Protein AF-A0A1J3JJP8-F1 (afdb_monomer)

pLDDT: mean 71.09, std 19.32, range [32.56, 98.25]

InterPro domains:
  IPR025066 Coiled-coil domain-containing protein 174-like [PTHR15885] (65-226)
  IPR059951 At4g18257, C-terminal domain [PF28424] (239-297)

Sequence (300 aa):
NVCKIFRRSLIFEDERARDSSSIYIARIQRASEREEEKKKMGGEEETRKRVVVESLGWLTESSIMPKKHRAIEGVGPSSIMELKAQLYKSQEEAKQTKDLTGSDVQYHRAKERIAAKDSFAAKNSGVEGRALKDKLELKAVKDGAVSYAALEKKAQLYEKLVRGELSDEEAEEKYCVDFVRKGISHEEYPQPSSTCNNSISAPPEDLKRDGGDDGSLFSTKFAGLGHAIGTADISQHVRLVREVHEEVNQAREKATELKQRRQEQAANRREKLKQAYLRKQLEKLKAQQQQAKQQDEDKT

Structure (mmCIF, N/CA/C/O backbone):
data_AF-A0A1J3JJP8-F1
#
_entry.id   AF-A0A1J3JJP8-F1
#
loop_
_atom_site.group_PDB
_atom_site.id
_atom_site.type_symbol
_atom_site.label_atom_id
_atom_site.label_alt_id
_atom_site.label_comp_id
_atom_site.label_asym_id
_atom_site.label_entity_id
_atom_site.label_seq_id
_atom_site.pdbx_PDB_ins_code
_atom_site.Cartn_x
_atom_site.Cartn_y
_atom_site.Cartn_z
_atom_site.occupancy
_atom_site.B_iso_or_equiv
_atom_site.auth_seq_id
_atom_site.auth_comp_id
_atom_site.auth_asym_id
_atom_site.auth_atom_id
_atom_site.pdbx_PDB_model_num
ATOM 1 N N . ASN A 1 1 ? -111.582 -42.978 -23.519 1.00 52.09 1 ASN A N 1
ATOM 2 C CA . ASN A 1 1 ? -110.231 -42.450 -23.827 1.00 52.09 1 ASN A CA 1
ATOM 3 C C . ASN A 1 1 ? -109.760 -41.281 -22.947 1.00 52.09 1 ASN A C 1
ATOM 5 O O . ASN A 1 1 ? -108.736 -40.698 -23.265 1.00 52.09 1 ASN A O 1
ATOM 9 N N . VAL A 1 2 ? -110.381 -40.988 -21.793 1.00 48.81 2 VAL A N 1
ATOM 10 C CA . VAL A 1 2 ? -109.956 -39.853 -20.933 1.00 48.81 2 VAL A CA 1
ATOM 11 C C . VAL A 1 2 ? -109.034 -40.280 -19.768 1.00 48.81 2 VAL A C 1
ATOM 13 O O . VAL A 1 2 ? -108.199 -39.502 -19.324 1.00 48.81 2 VAL A O 1
ATOM 16 N N . CYS A 1 3 ? -109.056 -41.549 -19.334 1.00 47.94 3 CYS A N 1
ATOM 17 C CA . CYS A 1 3 ? -108.237 -42.008 -18.194 1.00 47.94 3 CYS A CA 1
ATOM 18 C C . CYS A 1 3 ? -106.755 -42.312 -18.494 1.00 47.94 3 CYS A C 1
ATOM 20 O O . CYS A 1 3 ? -105.971 -42.446 -17.558 1.00 47.94 3 CYS A O 1
ATOM 22 N N . LYS A 1 4 ? -106.335 -42.439 -19.762 1.00 50.03 4 LYS A N 1
ATOM 23 C CA . LYS A 1 4 ? -104.928 -42.760 -20.100 1.00 50.03 4 LYS A CA 1
ATOM 24 C C . LYS A 1 4 ? -104.028 -41.527 -20.218 1.00 50.03 4 LYS A C 1
ATOM 26 O O . LYS A 1 4 ? -102.824 -41.651 -20.025 1.00 50.03 4 LYS A O 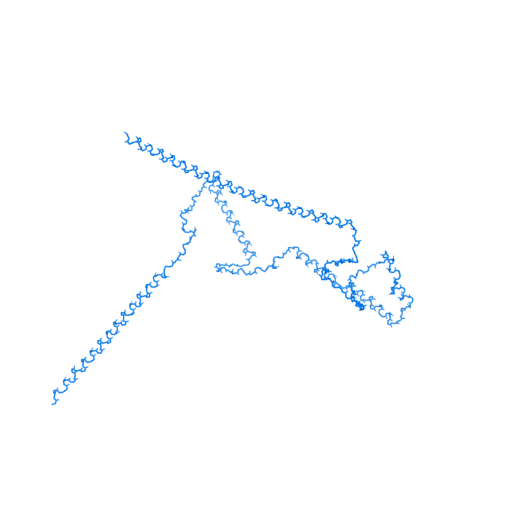1
ATOM 31 N N . ILE A 1 5 ? -104.602 -40.352 -20.480 1.00 53.19 5 ILE A N 1
ATOM 32 C CA . ILE A 1 5 ? -103.836 -39.108 -20.638 1.00 53.19 5 ILE A CA 1
ATOM 33 C C . ILE A 1 5 ? -103.421 -38.565 -19.261 1.00 53.19 5 ILE A C 1
ATOM 35 O O . ILE A 1 5 ? -102.262 -38.211 -19.068 1.00 53.19 5 ILE A O 1
ATOM 39 N N . PHE A 1 6 ? -104.302 -38.637 -18.256 1.00 47.22 6 PHE A N 1
ATOM 40 C CA . PHE A 1 6 ? -104.005 -38.109 -16.917 1.00 47.22 6 PHE A CA 1
ATOM 41 C C . PHE A 1 6 ? -102.897 -38.877 -16.172 1.00 47.22 6 PHE A C 1
ATOM 43 O O . PHE A 1 6 ? -102.095 -38.275 -15.464 1.00 47.22 6 PHE A O 1
ATOM 50 N N . ARG A 1 7 ? -102.782 -40.200 -16.372 1.00 51.44 7 ARG A N 1
ATOM 51 C CA . ARG A 1 7 ? -101.699 -40.999 -15.763 1.00 51.44 7 ARG A CA 1
ATOM 52 C C . ARG A 1 7 ? -100.328 -40.778 -16.410 1.00 51.44 7 ARG A C 1
ATOM 54 O O . ARG A 1 7 ? -99.325 -41.011 -15.750 1.00 51.44 7 ARG A O 1
ATOM 61 N N . ARG A 1 8 ? -100.264 -40.339 -17.673 1.00 50.00 8 ARG A N 1
ATOM 62 C CA . ARG A 1 8 ? -98.989 -40.077 -18.365 1.00 50.00 8 ARG A CA 1
ATOM 63 C C . ARG A 1 8 ? -98.386 -38.729 -17.945 1.00 50.00 8 ARG A C 1
ATOM 65 O O . ARG A 1 8 ? -97.169 -38.629 -17.872 1.00 50.00 8 ARG A O 1
ATOM 72 N N . SER A 1 9 ? -99.219 -37.735 -17.617 1.00 51.03 9 SER A N 1
ATOM 73 C CA . SER A 1 9 ? -98.752 -36.435 -17.109 1.00 51.03 9 SER A CA 1
ATOM 74 C C . SER A 1 9 ? -98.204 -36.509 -15.681 1.00 51.03 9 SER A C 1
ATOM 76 O O . SER A 1 9 ? -97.189 -35.884 -15.401 1.00 51.03 9 SER A O 1
ATOM 78 N N . LEU A 1 10 ? -98.808 -37.315 -14.799 1.00 50.97 10 LEU A N 1
ATOM 79 C CA . LEU A 1 10 ? -98.349 -37.444 -13.407 1.00 50.97 10 LEU A CA 1
ATOM 80 C C . LEU A 1 10 ? -96.997 -38.164 -13.255 1.00 50.97 10 LEU A C 1
ATOM 82 O O . LEU A 1 10 ? -96.289 -37.901 -12.296 1.00 50.97 10 LEU A O 1
ATOM 86 N N . ILE A 1 11 ? -96.614 -39.039 -14.191 1.00 51.12 11 ILE A N 1
ATOM 87 C CA . ILE A 1 11 ? -95.321 -39.751 -14.131 1.00 51.12 11 ILE A CA 1
ATOM 88 C C . ILE A 1 11 ? -94.171 -38.869 -14.655 1.00 51.12 11 ILE A C 1
ATOM 90 O O . ILE A 1 11 ? -93.063 -38.932 -14.133 1.00 51.12 11 ILE A O 1
ATOM 94 N N . PHE A 1 12 ? -94.432 -38.006 -15.645 1.00 43.19 12 PHE A N 1
ATOM 95 C CA . PHE A 1 12 ? -93.398 -37.161 -16.261 1.00 43.19 12 PHE A CA 1
ATOM 96 C C . PHE A 1 12 ? -93.014 -35.941 -15.399 1.00 43.19 12 PHE A C 1
ATOM 98 O O . PHE A 1 12 ? -91.871 -35.489 -15.429 1.00 43.19 12 PHE A O 1
ATOM 105 N N . GLU A 1 13 ? -93.954 -35.417 -14.605 1.00 50.50 13 GLU A N 1
ATOM 106 C CA . GLU A 1 13 ? -93.673 -34.395 -13.581 1.00 50.50 13 GLU A CA 1
ATOM 107 C C . GLU A 1 13 ? -92.798 -34.958 -12.444 1.00 50.50 13 GLU A C 1
ATOM 109 O O . GLU A 1 13 ? -91.899 -34.274 -11.954 1.00 50.50 13 GLU A O 1
ATOM 114 N N . ASP A 1 14 ? -93.000 -36.229 -12.081 1.00 49.75 14 ASP A N 1
ATOM 115 C CA . ASP A 1 14 ? -92.300 -36.885 -10.972 1.00 49.75 14 ASP A CA 1
ATOM 116 C C . ASP A 1 14 ? -90.842 -37.257 -11.330 1.00 49.75 14 ASP A C 1
ATOM 118 O O . ASP A 1 14 ? -89.948 -37.165 -10.487 1.00 49.75 14 ASP A O 1
ATOM 122 N N . GLU A 1 15 ? -90.551 -37.591 -12.596 1.00 52.00 15 GLU A N 1
ATOM 123 C CA . GLU A 1 15 ? -89.170 -37.773 -13.087 1.00 52.00 15 GLU A CA 1
ATOM 124 C C . GLU A 1 15 ? -88.401 -36.445 -13.184 1.00 52.00 15 GLU A C 1
ATOM 126 O O . GLU A 1 15 ? -87.255 -36.361 -12.738 1.00 52.00 15 GLU A O 1
ATOM 131 N N . ARG A 1 16 ? -89.036 -35.361 -13.657 1.00 52.38 16 ARG A N 1
ATOM 132 C CA . ARG A 1 16 ? -88.396 -34.033 -13.725 1.00 52.38 16 ARG A CA 1
ATOM 133 C C . ARG A 1 16 ? -88.099 -33.460 -12.331 1.00 52.38 16 ARG A C 1
ATOM 135 O O . ARG A 1 16 ? -87.088 -32.771 -12.154 1.00 52.38 16 ARG A O 1
ATOM 142 N N . ALA A 1 17 ? -88.936 -33.759 -11.334 1.00 55.19 17 ALA A N 1
ATOM 143 C CA . ALA A 1 17 ? -88.691 -33.391 -9.940 1.00 55.19 17 ALA A CA 1
ATOM 144 C C . ALA A 1 17 ? -87.503 -34.163 -9.332 1.00 55.19 17 ALA A C 1
ATOM 146 O O . ALA A 1 17 ? -86.676 -33.565 -8.636 1.00 55.19 17 ALA A O 1
ATOM 147 N N . ARG A 1 18 ? -87.355 -35.460 -9.645 1.00 55.09 18 ARG A N 1
ATOM 148 C CA . ARG A 1 18 ? -86.203 -36.273 -9.207 1.00 55.09 18 ARG A CA 1
ATOM 149 C C . ARG A 1 18 ? -84.892 -35.814 -9.835 1.00 55.09 18 ARG A C 1
ATOM 151 O O . ARG A 1 18 ? -83.903 -35.696 -9.115 1.00 55.09 18 ARG A O 1
ATOM 158 N N . ASP A 1 19 ? -84.892 -35.468 -11.120 1.00 56.69 19 ASP A N 1
ATOM 159 C CA . ASP A 1 19 ? -83.699 -34.944 -11.797 1.00 56.69 19 ASP A CA 1
ATOM 160 C C . ASP A 1 19 ? -83.297 -33.568 -11.257 1.00 56.69 19 ASP A C 1
ATOM 162 O O . ASP A 1 19 ? -82.118 -33.303 -11.020 1.00 56.69 19 ASP A O 1
ATOM 166 N N . SER A 1 20 ? -84.277 -32.710 -10.959 1.00 59.78 20 SER A N 1
ATOM 167 C CA . SER A 1 20 ? -84.031 -31.402 -10.339 1.00 59.78 20 SER A CA 1
ATOM 168 C C . SER A 1 20 ? -83.467 -31.540 -8.921 1.00 59.78 20 SER A C 1
ATOM 170 O O . SER A 1 20 ? -82.523 -30.835 -8.558 1.00 59.78 20 SER A O 1
ATOM 172 N N . SER A 1 21 ? -83.987 -32.490 -8.134 1.00 64.25 21 SER A N 1
ATOM 173 C CA . SER A 1 21 ? -83.475 -32.792 -6.794 1.00 64.25 21 SER A CA 1
ATOM 174 C C . SER A 1 21 ? -82.086 -33.438 -6.843 1.00 64.25 21 SER A C 1
ATOM 176 O O . SER A 1 21 ? -81.232 -33.105 -6.027 1.00 64.25 21 SER A O 1
ATOM 178 N N . SER A 1 22 ? -81.820 -34.305 -7.822 1.00 68.19 22 SER A N 1
ATOM 179 C CA . SER A 1 22 ? -80.506 -34.921 -8.053 1.00 68.19 22 SER A CA 1
ATOM 180 C C . SER A 1 22 ? -79.455 -33.879 -8.445 1.00 68.19 22 SER A C 1
ATOM 182 O O . SER A 1 22 ? -78.361 -33.850 -7.881 1.00 68.19 22 SER A O 1
ATOM 184 N N . ILE A 1 23 ? -79.802 -32.938 -9.330 1.00 70.06 23 ILE A N 1
ATOM 185 C CA . ILE A 1 23 ? -78.927 -31.817 -9.702 1.00 70.06 23 ILE A CA 1
ATOM 186 C C . ILE A 1 23 ? -78.658 -30.911 -8.497 1.00 70.06 23 ILE A C 1
ATOM 188 O O . ILE A 1 23 ? -77.524 -30.458 -8.313 1.00 70.06 23 ILE A O 1
ATOM 192 N N . TYR A 1 24 ? -79.670 -30.652 -7.665 1.00 70.44 24 TYR A N 1
ATOM 193 C CA . TYR A 1 24 ? -79.515 -29.852 -6.452 1.00 70.44 24 TYR A CA 1
ATOM 194 C C . TYR A 1 24 ? -78.608 -30.548 -5.427 1.00 70.44 24 TYR A C 1
ATOM 196 O O . TYR A 1 24 ? -77.667 -29.929 -4.932 1.00 70.44 24 TYR A O 1
ATOM 204 N N . ILE A 1 25 ? -78.794 -31.851 -5.198 1.00 73.31 25 ILE A N 1
ATOM 205 C CA . ILE A 1 25 ? -77.935 -32.656 -4.319 1.00 73.31 25 ILE A CA 1
ATOM 206 C C . ILE A 1 25 ? -76.504 -32.715 -4.868 1.00 73.31 25 ILE A C 1
ATOM 208 O O . ILE A 1 25 ? -75.564 -32.431 -4.135 1.00 73.31 25 ILE A O 1
ATOM 212 N N . ALA A 1 26 ? -76.306 -32.946 -6.168 1.00 74.69 26 ALA A N 1
ATOM 213 C CA . ALA A 1 26 ? -74.979 -32.941 -6.789 1.00 74.69 26 ALA A CA 1
ATOM 214 C C . ALA A 1 26 ? -74.296 -31.560 -6.742 1.00 74.69 26 ALA A C 1
ATOM 216 O O . ALA A 1 26 ? -73.067 -31.465 -6.788 1.00 74.69 26 ALA A O 1
ATOM 217 N N . ARG A 1 27 ? -75.074 -30.472 -6.682 1.00 74.50 27 ARG A N 1
ATOM 218 C CA . ARG A 1 27 ? -74.563 -29.107 -6.501 1.00 74.50 27 ARG A CA 1
ATOM 219 C C . ARG A 1 27 ? -74.168 -28.843 -5.053 1.00 74.50 27 ARG A C 1
ATOM 221 O O . ARG A 1 27 ? -73.152 -28.185 -4.844 1.00 74.50 27 ARG A O 1
ATOM 228 N N . ILE A 1 28 ? -74.927 -29.368 -4.090 1.00 75.50 28 ILE A N 1
ATOM 229 C CA . ILE A 1 28 ? -74.595 -29.317 -2.662 1.00 75.50 28 ILE A CA 1
ATOM 230 C C . ILE A 1 28 ? -73.355 -30.163 -2.375 1.00 75.50 28 ILE A C 1
ATOM 232 O O . ILE A 1 28 ? -72.442 -29.659 -1.731 1.00 75.50 28 ILE A O 1
ATOM 236 N N . GLN A 1 29 ? -73.257 -31.375 -2.928 1.00 75.44 29 GLN A N 1
ATOM 237 C CA . GLN A 1 29 ? -72.075 -32.228 -2.783 1.00 75.44 29 GLN A CA 1
ATOM 238 C C . GLN A 1 29 ? -70.817 -31.514 -3.308 1.00 75.44 29 GLN A C 1
ATOM 240 O O . GLN A 1 29 ? -69.854 -31.351 -2.571 1.00 75.44 29 GLN A O 1
ATOM 245 N N . ARG A 1 30 ? -70.872 -30.931 -4.518 1.00 74.94 30 ARG A N 1
ATOM 246 C CA . ARG A 1 30 ? -69.765 -30.136 -5.093 1.00 74.94 30 ARG A CA 1
ATOM 247 C C . ARG A 1 30 ? -69.489 -28.809 -4.380 1.00 74.94 30 ARG A C 1
ATOM 249 O O . ARG A 1 30 ? -68.432 -28.210 -4.580 1.00 74.94 30 ARG A O 1
ATOM 256 N N . ALA A 1 31 ? -70.454 -28.262 -3.645 1.00 70.88 31 ALA A N 1
ATOM 257 C CA . ALA A 1 31 ? -70.233 -27.090 -2.799 1.00 70.88 31 ALA A CA 1
ATOM 258 C C . ALA A 1 31 ? -69.546 -27.503 -1.492 1.00 70.88 31 ALA A C 1
ATOM 260 O O . ALA A 1 31 ? -68.589 -26.852 -1.095 1.00 70.88 31 ALA A O 1
ATOM 261 N N . SER A 1 32 ? -69.965 -28.622 -0.897 1.00 72.38 32 SER A N 1
ATOM 262 C CA . SER A 1 32 ? -69.342 -29.229 0.281 1.00 72.38 32 SER A 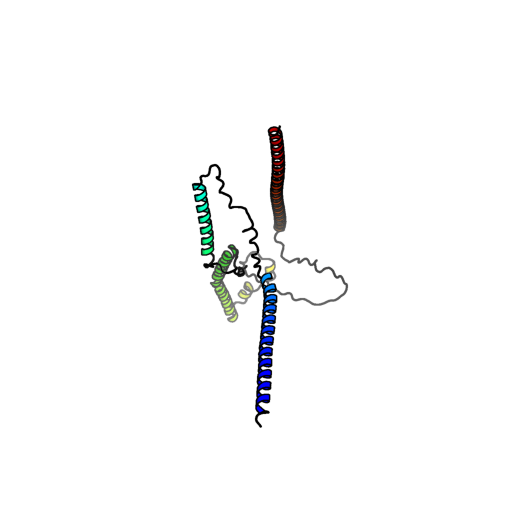CA 1
ATOM 263 C C . SER A 1 32 ? -67.900 -29.645 0.001 1.00 72.38 32 SER A C 1
ATOM 265 O O . SER A 1 32 ? -67.015 -29.295 0.768 1.00 72.38 32 SER A O 1
ATOM 267 N N . GLU A 1 33 ? -67.640 -30.311 -1.127 1.00 73.44 33 GLU A N 1
ATOM 268 C CA . GLU A 1 33 ? -66.289 -30.705 -1.551 1.00 73.44 33 GLU A CA 1
ATOM 269 C C . GLU A 1 33 ? -65.388 -29.482 -1.769 1.00 73.44 33 GLU A C 1
ATOM 271 O O . GLU A 1 33 ? -64.247 -29.473 -1.322 1.00 73.44 33 GLU A O 1
ATOM 276 N N . ARG A 1 34 ? -65.913 -28.400 -2.366 1.00 66.44 34 ARG A N 1
ATOM 277 C CA . ARG A 1 34 ? -65.164 -27.139 -2.515 1.00 66.44 34 ARG A CA 1
ATOM 278 C C . ARG A 1 34 ? -64.916 -26.422 -1.193 1.00 66.44 34 ARG A C 1
ATOM 280 O O . ARG A 1 34 ? -63.886 -25.771 -1.055 1.00 66.44 34 ARG A O 1
ATOM 287 N N . GLU A 1 35 ? -65.835 -26.501 -0.236 1.00 66.50 35 GLU A N 1
ATOM 288 C CA . GLU A 1 35 ? -65.631 -25.950 1.108 1.00 66.50 35 GLU A CA 1
ATOM 289 C C . GLU A 1 35 ? -64.634 -26.795 1.921 1.00 66.50 35 GLU A C 1
ATOM 291 O O . GLU A 1 35 ? -63.811 -26.233 2.644 1.00 66.50 35 GLU A O 1
ATOM 296 N N . GLU A 1 36 ? -64.613 -28.121 1.749 1.00 66.12 36 GLU A N 1
ATOM 297 C CA . GLU A 1 36 ? -63.571 -28.984 2.320 1.00 66.12 36 GLU A CA 1
ATOM 298 C C . GLU A 1 36 ? -62.197 -28.763 1.670 1.00 66.12 36 GLU A C 1
ATOM 300 O O . GLU A 1 36 ? -61.196 -28.676 2.384 1.00 66.12 36 GLU A O 1
ATOM 305 N N . GLU A 1 37 ? -62.127 -28.587 0.346 1.00 62.88 37 GLU A N 1
ATOM 306 C CA . GLU A 1 37 ? -60.889 -28.221 -0.354 1.00 62.88 37 GLU A CA 1
ATOM 307 C C . GLU A 1 37 ? -60.384 -26.837 0.068 1.00 62.88 37 GLU A C 1
ATOM 309 O O . GLU A 1 37 ? -59.195 -26.680 0.344 1.00 62.88 37 GLU A O 1
ATOM 314 N N . LYS A 1 38 ? -61.270 -25.841 0.214 1.00 60.81 38 LYS A N 1
ATOM 315 C CA . LYS A 1 38 ? -60.906 -24.530 0.778 1.00 60.81 38 LYS A CA 1
ATOM 316 C C . LYS A 1 38 ? -60.422 -24.638 2.222 1.00 60.81 38 LYS A C 1
ATOM 318 O O . LYS A 1 38 ? -59.487 -23.930 2.578 1.00 60.81 38 LYS A O 1
ATOM 323 N N . LYS A 1 39 ? -60.997 -25.519 3.049 1.00 61.25 39 LYS A N 1
ATOM 324 C CA . LYS A 1 39 ? -60.500 -25.782 4.413 1.00 61.25 39 LYS A CA 1
ATOM 325 C C . LYS A 1 39 ? -59.123 -26.448 4.409 1.00 61.25 39 LYS A C 1
ATOM 327 O O . LYS A 1 39 ? -58.272 -26.057 5.205 1.00 61.25 39 LYS A O 1
ATOM 332 N N . LYS A 1 40 ? -58.870 -27.402 3.505 1.00 58.53 40 LYS A N 1
ATOM 333 C CA . LYS A 1 40 ? -57.544 -28.023 3.328 1.00 58.53 40 LYS A CA 1
ATOM 334 C C . LYS A 1 40 ? -56.495 -27.017 2.843 1.00 58.53 40 LYS A C 1
ATOM 336 O O . LYS A 1 40 ? -55.401 -26.975 3.396 1.00 58.53 40 LYS A O 1
ATOM 341 N N . MET A 1 41 ? -56.842 -26.167 1.877 1.00 51.03 41 MET A N 1
ATOM 342 C CA . MET A 1 41 ? -55.953 -25.117 1.363 1.00 51.03 41 MET A CA 1
ATOM 343 C C . MET A 1 41 ? -55.774 -23.955 2.355 1.00 51.03 41 MET A C 1
ATOM 345 O O . MET A 1 41 ? -54.695 -23.373 2.419 1.00 51.03 41 MET A O 1
ATOM 349 N N . GLY A 1 42 ? -56.786 -23.651 3.174 1.00 46.34 42 GLY A N 1
ATOM 350 C CA . GLY A 1 42 ? -56.719 -22.651 4.245 1.00 46.34 42 GLY A CA 1
ATOM 351 C C . GLY A 1 42 ? -55.849 -23.090 5.427 1.00 46.34 42 GLY A C 1
ATOM 352 O O . GLY A 1 42 ? -55.100 -22.279 5.963 1.00 46.34 42 GLY A O 1
ATOM 353 N N . GLY A 1 43 ? -55.856 -24.383 5.778 1.00 44.16 43 GLY A N 1
ATOM 354 C CA . GLY A 1 43 ? -54.974 -24.942 6.813 1.00 44.16 43 GLY A CA 1
ATOM 355 C C . GLY A 1 43 ? -53.491 -24.990 6.413 1.00 44.16 43 GLY A C 1
ATOM 356 O O . GLY A 1 43 ? -52.609 -24.802 7.257 1.00 44.16 43 GLY A O 1
ATOM 357 N N . GLU A 1 44 ? -53.191 -25.184 5.123 1.00 47.06 44 GLU A N 1
ATOM 358 C CA . GLU A 1 44 ? -51.817 -25.102 4.602 1.00 47.06 44 GLU A CA 1
ATOM 359 C C . GLU A 1 44 ? -51.351 -23.663 4.306 1.00 47.06 44 GLU A C 1
ATOM 361 O O . GLU A 1 44 ? -50.150 -23.396 4.380 1.00 47.06 44 GLU A O 1
ATOM 366 N N . GLU A 1 45 ? -52.247 -22.710 4.019 1.00 46.44 45 GLU A N 1
ATOM 367 C CA . GLU A 1 45 ? -51.872 -21.295 3.855 1.00 46.44 45 GLU A CA 1
ATOM 368 C C . GLU A 1 45 ? -51.679 -20.557 5.188 1.00 46.44 45 GLU A C 1
ATOM 370 O O . GLU A 1 45 ? -50.754 -19.748 5.297 1.00 46.44 45 GLU A O 1
ATOM 375 N N . GLU A 1 46 ? -52.490 -20.825 6.217 1.00 46.69 46 GLU A N 1
ATOM 376 C CA . GLU A 1 46 ? -52.356 -20.151 7.521 1.00 46.69 46 GLU A CA 1
ATOM 377 C C . GLU A 1 46 ? -51.076 -20.560 8.267 1.00 46.69 46 GLU A C 1
ATOM 379 O O . GLU A 1 46 ? -50.501 -19.766 9.015 1.00 46.69 46 GLU A O 1
ATOM 384 N N . THR A 1 47 ? -50.555 -21.762 8.006 1.00 46.28 47 THR A N 1
ATOM 385 C CA . THR A 1 47 ? -49.257 -22.202 8.544 1.00 46.28 47 THR A CA 1
ATOM 386 C C . THR A 1 47 ? -48.061 -21.690 7.734 1.00 46.28 47 THR A C 1
ATOM 388 O O . THR A 1 47 ? -46.964 -21.590 8.283 1.00 46.28 47 THR A O 1
ATOM 391 N N . ARG A 1 48 ? -48.258 -21.285 6.469 1.00 49.62 48 ARG A N 1
ATOM 392 C CA . ARG A 1 48 ? -47.200 -20.746 5.587 1.00 49.62 48 ARG A CA 1
ATOM 393 C C . ARG A 1 48 ? -47.159 -19.214 5.510 1.00 49.62 48 ARG A C 1
ATOM 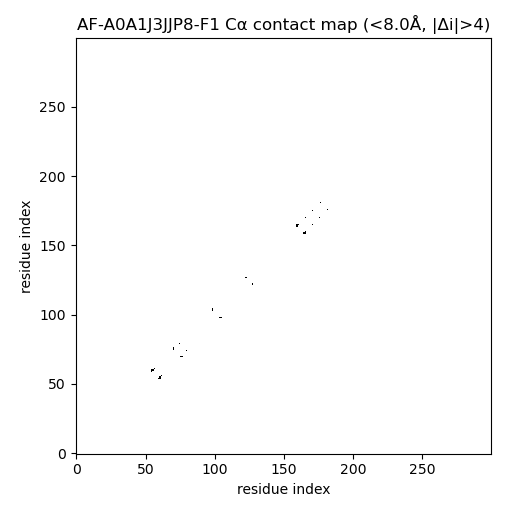395 O O . ARG A 1 48 ? -46.184 -18.667 5.005 1.00 49.62 48 ARG A O 1
ATOM 402 N N . LYS A 1 49 ? -48.159 -18.511 6.057 1.00 48.19 49 LYS A N 1
ATOM 403 C CA . LYS A 1 49 ? -48.200 -17.037 6.167 1.00 48.19 49 LYS A CA 1
ATOM 404 C C . LYS A 1 49 ? -47.907 -16.509 7.574 1.00 48.19 49 LYS A C 1
ATOM 406 O O . LYS A 1 49 ? -48.201 -15.352 7.871 1.00 48.19 49 LYS A O 1
ATOM 411 N N . ARG A 1 50 ? -47.221 -17.283 8.425 1.00 47.12 50 ARG A N 1
ATOM 412 C CA . ARG A 1 50 ? -46.309 -16.635 9.377 1.00 47.12 50 ARG A CA 1
ATOM 413 C C . ARG A 1 50 ? -45.193 -16.053 8.532 1.00 47.12 50 ARG A C 1
ATOM 415 O O . ARG A 1 50 ? -44.221 -16.735 8.228 1.00 47.12 50 ARG A O 1
ATOM 422 N N . VAL A 1 51 ? -45.373 -14.798 8.121 1.00 48.22 51 VAL A N 1
ATOM 423 C CA . VAL A 1 51 ? -44.252 -13.927 7.802 1.00 48.22 51 VAL A CA 1
ATOM 424 C C . VAL A 1 51 ? -43.388 -13.992 9.047 1.00 48.22 51 VAL A C 1
ATOM 426 O O . VAL A 1 51 ? -43.663 -13.346 10.058 1.00 48.22 51 VAL A O 1
ATOM 429 N N . VAL A 1 52 ? -42.395 -14.874 8.999 1.00 49.00 52 VAL A N 1
ATOM 430 C CA . VAL A 1 52 ? -41.195 -14.767 9.794 1.00 49.00 52 VAL A CA 1
ATOM 431 C C . VAL A 1 52 ? -40.626 -13.445 9.314 1.00 49.00 52 VAL A C 1
ATOM 433 O O . VAL A 1 52 ? -39.840 -13.379 8.376 1.00 49.00 52 VAL A O 1
ATOM 436 N N . VAL A 1 53 ? -41.125 -12.356 9.906 1.00 55.47 53 VAL A N 1
ATOM 437 C CA . VAL A 1 53 ? -40.295 -11.201 10.165 1.00 55.47 53 VAL A CA 1
ATOM 438 C C . VAL A 1 53 ? -39.200 -11.848 10.972 1.00 55.47 53 VAL A C 1
ATOM 440 O O . VAL A 1 53 ? -39.392 -12.137 12.153 1.00 55.47 53 VAL A O 1
ATOM 443 N N . GLU A 1 54 ? -38.138 -12.252 10.270 1.00 57.25 54 GLU A N 1
ATOM 444 C CA . GLU A 1 54 ? -36.850 -12.513 10.869 1.00 57.25 54 GLU A CA 1
ATOM 445 C C . GLU A 1 54 ? -36.740 -11.387 11.864 1.00 57.25 54 GLU A C 1
ATOM 447 O O . GLU A 1 54 ? -36.772 -10.211 11.468 1.00 57.25 54 GLU A O 1
ATOM 452 N N . SER A 1 55 ? -36.835 -11.736 13.152 1.00 57.59 55 SER A N 1
ATOM 453 C CA . SER A 1 55 ? -36.712 -10.729 14.174 1.00 57.59 55 SER A CA 1
ATOM 454 C C . SER A 1 55 ? -35.455 -9.996 13.770 1.00 57.59 55 SER A C 1
ATOM 456 O O . SER A 1 55 ? -34.459 -10.625 13.388 1.00 57.59 55 SER A O 1
ATOM 458 N N . LEU A 1 56 ? -35.558 -8.673 13.659 1.00 57.38 56 LEU A N 1
ATOM 459 C CA . LEU A 1 56 ? -34.410 -7.831 13.390 1.00 57.38 56 LEU A CA 1
ATOM 460 C C . LEU A 1 56 ? -33.578 -7.964 14.667 1.00 57.38 56 LEU A C 1
ATOM 462 O O . LEU A 1 56 ? -33.597 -7.094 15.543 1.00 57.38 56 LEU A O 1
ATOM 466 N N . GLY A 1 57 ? -32.959 -9.137 14.827 1.00 65.62 57 GLY A N 1
ATOM 467 C CA . GLY A 1 57 ? -32.084 -9.531 15.895 1.00 65.62 57 GLY A CA 1
ATOM 468 C C . GLY A 1 57 ? -31.029 -8.457 15.926 1.00 65.62 57 GLY A C 1
ATOM 469 O O . GLY A 1 57 ? -30.782 -7.797 14.924 1.00 65.62 57 GLY A O 1
ATOM 470 N N . TRP A 1 58 ? -30.508 -8.167 17.101 1.00 62.94 58 TRP A N 1
ATOM 471 C CA . TRP A 1 58 ? -29.701 -6.981 17.396 1.00 62.94 58 TRP A CA 1
ATOM 472 C C . TRP A 1 58 ? -30.409 -5.606 17.284 1.00 62.94 58 TRP A C 1
ATOM 474 O O . TRP A 1 58 ? -30.211 -4.791 18.187 1.00 62.94 58 TRP A O 1
ATOM 484 N N . LEU A 1 59 ? -31.261 -5.334 16.284 1.00 55.47 59 LEU A N 1
ATOM 485 C CA . LEU A 1 59 ? -31.874 -4.007 16.058 1.00 55.47 59 LEU A CA 1
ATOM 486 C C . LEU A 1 59 ? -33.174 -3.737 16.838 1.00 55.47 59 LEU A C 1
ATOM 488 O O . LEU A 1 59 ? -33.415 -2.594 17.213 1.00 55.47 59 LEU A O 1
ATOM 492 N N . THR A 1 60 ? -34.003 -4.752 17.094 1.00 53.84 60 THR A N 1
ATOM 493 C CA . THR A 1 60 ? -35.332 -4.594 17.736 1.00 53.84 60 THR A CA 1
ATOM 494 C C . THR A 1 60 ? -35.487 -5.383 19.036 1.00 53.84 60 THR A C 1
ATOM 496 O O . THR A 1 60 ? -36.269 -4.998 19.899 1.00 53.84 60 THR A O 1
ATOM 499 N N . GLU A 1 61 ? -34.699 -6.441 19.231 1.00 59.12 61 GLU A N 1
ATOM 500 C CA . GLU A 1 61 ? -34.724 -7.250 20.461 1.00 59.12 61 GLU A CA 1
ATOM 501 C C . GLU A 1 61 ? -33.848 -6.676 21.582 1.00 59.12 61 GLU A C 1
ATOM 503 O O . GLU A 1 61 ? -33.916 -7.120 22.731 1.00 59.12 61 GLU A O 1
ATOM 508 N N . SER A 1 62 ? -33.019 -5.669 21.288 1.00 52.53 62 SER A N 1
ATOM 509 C CA . SER A 1 62 ? -32.319 -4.965 22.351 1.00 52.53 62 SER A CA 1
ATOM 510 C C . SER A 1 62 ? -33.292 -4.009 23.046 1.00 52.53 62 SER A C 1
ATOM 512 O O . SER A 1 62 ? -33.480 -2.864 22.654 1.00 52.53 62 SER A O 1
ATOM 514 N N . SER A 1 63 ? -33.827 -4.448 24.188 1.00 53.25 63 SER A N 1
ATOM 515 C CA . SER A 1 63 ? -34.433 -3.592 25.225 1.00 53.25 63 SER A CA 1
ATOM 516 C C . SER A 1 63 ? -33.420 -2.596 25.842 1.00 53.25 63 SER A C 1
ATOM 518 O O . SER A 1 63 ? -33.577 -2.136 26.977 1.00 53.25 63 SER A O 1
ATOM 520 N N . ILE A 1 64 ? -32.340 -2.261 25.128 1.00 61.69 64 ILE A N 1
ATOM 521 C CA . ILE A 1 64 ? -31.429 -1.191 25.498 1.00 61.69 64 ILE A CA 1
ATOM 522 C C . ILE A 1 64 ? -32.055 0.095 24.956 1.00 61.69 64 ILE A C 1
ATOM 524 O O . ILE A 1 64 ? -31.870 0.504 23.813 1.00 61.69 64 ILE A O 1
ATOM 528 N N . MET A 1 65 ? -32.855 0.733 25.808 1.00 69.38 65 MET A N 1
ATOM 529 C CA . MET A 1 65 ? -33.301 2.101 25.566 1.00 69.38 65 MET A CA 1
ATOM 530 C C . MET A 1 65 ? -32.086 2.954 25.172 1.00 69.38 65 MET A C 1
ATOM 532 O O . MET A 1 65 ? -31.029 2.808 25.810 1.00 69.38 65 MET A O 1
ATOM 536 N N . PRO A 1 66 ? -32.205 3.846 24.167 1.00 71.81 66 PRO A N 1
ATOM 537 C CA . PRO A 1 66 ? -31.142 4.776 23.821 1.00 71.81 66 PRO A CA 1
ATOM 538 C C . PRO A 1 66 ? -30.603 5.417 25.099 1.00 71.81 66 PRO A C 1
ATOM 540 O O . PRO A 1 66 ? -31.350 6.018 25.877 1.00 71.81 66 PRO A O 1
ATOM 543 N N . LYS A 1 67 ? -29.315 5.190 25.388 1.00 75.12 67 LYS A N 1
ATOM 544 C CA . LYS A 1 67 ? -28.718 5.626 26.652 1.00 75.12 67 LYS A CA 1
ATOM 545 C C . LYS A 1 67 ? -28.908 7.135 26.769 1.00 75.12 67 LYS A C 1
ATOM 547 O O . LYS A 1 67 ? -28.426 7.880 25.918 1.00 75.12 67 LYS A O 1
ATOM 552 N N . LYS A 1 68 ? -29.582 7.577 27.838 1.00 75.00 68 LYS A N 1
ATOM 553 C CA . LYS A 1 68 ? -29.682 9.001 28.179 1.00 75.00 68 LYS A CA 1
ATOM 554 C C . LYS A 1 68 ? -28.272 9.590 28.181 1.00 75.00 68 LYS A C 1
ATOM 556 O O . LYS A 1 68 ? -27.357 8.992 28.756 1.00 75.00 68 LYS A O 1
ATOM 561 N N . HIS A 1 69 ? -28.110 10.722 27.504 1.00 72.62 69 HIS A N 1
ATOM 562 C CA . HIS A 1 69 ? -26.823 11.379 27.328 1.00 72.62 69 HIS A CA 1
ATOM 563 C C . HIS A 1 69 ? -26.171 11.615 28.696 1.00 72.62 69 HIS A C 1
ATOM 565 O O . HIS A 1 69 ? -26.716 12.336 29.531 1.00 72.62 69 HIS A O 1
ATOM 571 N N . ARG A 1 70 ? -25.035 10.960 28.959 1.00 78.00 70 ARG A N 1
ATOM 572 C CA . ARG A 1 70 ? -24.287 11.168 30.201 1.00 78.00 70 ARG A CA 1
ATOM 573 C C . ARG A 1 70 ? -23.570 12.506 30.081 1.00 78.00 70 ARG A C 1
ATOM 575 O O . ARG A 1 70 ? -22.839 12.713 29.116 1.00 78.00 70 ARG A O 1
ATOM 582 N N . ALA A 1 71 ? -23.826 13.416 31.018 1.00 79.25 71 ALA A N 1
ATOM 583 C CA . ALA A 1 71 ? -23.046 14.638 31.127 1.00 79.25 71 ALA A CA 1
ATOM 584 C C . ALA A 1 71 ? -21.590 14.244 31.402 1.00 79.25 71 ALA A C 1
ATOM 586 O O . ALA A 1 71 ? -21.326 13.424 32.283 1.00 79.25 71 ALA A O 1
ATOM 587 N N . ILE A 1 72 ? -20.676 14.764 30.590 1.00 80.81 72 ILE A N 1
ATOM 588 C CA . ILE A 1 72 ? -19.241 14.583 30.781 1.00 80.81 72 ILE A CA 1
ATOM 589 C C . ILE A 1 72 ? -18.806 15.713 31.711 1.00 80.81 72 ILE A C 1
ATOM 591 O O . ILE A 1 72 ? -19.111 16.877 31.451 1.00 80.81 72 ILE A O 1
ATOM 595 N N . GLU A 1 73 ? -18.152 15.366 32.815 1.00 79.88 73 GLU A N 1
ATOM 596 C CA . GLU A 1 73 ? -17.662 16.336 33.794 1.00 79.88 73 GLU A CA 1
ATOM 597 C C . GLU A 1 73 ? -16.719 17.339 33.107 1.00 79.88 73 GLU A C 1
ATOM 599 O O . GLU A 1 73 ? -15.799 16.946 32.392 1.00 79.88 73 GLU A O 1
ATOM 604 N N . GLY A 1 74 ? -17.010 18.636 33.247 1.00 83.00 74 GLY A N 1
ATOM 605 C CA . GLY A 1 74 ? -16.255 19.717 32.603 1.00 83.00 74 GLY A CA 1
ATOM 606 C C . GLY A 1 74 ? -16.637 20.047 31.151 1.00 83.00 74 GLY A C 1
ATOM 607 O O . GLY A 1 74 ? -16.091 21.000 30.602 1.00 83.00 74 GLY A O 1
ATOM 608 N N . VAL A 1 75 ? -17.584 19.335 30.523 1.00 83.44 75 VAL A N 1
ATOM 609 C CA . VAL A 1 75 ? -18.037 19.630 29.148 1.00 83.44 75 VAL A CA 1
ATOM 610 C C . VAL A 1 75 ? -19.510 20.028 29.139 1.00 83.44 75 VAL A C 1
ATOM 612 O O . VAL A 1 75 ? -20.396 19.245 29.484 1.00 83.44 75 VAL A O 1
ATOM 615 N N . GLY A 1 76 ? -19.783 21.261 28.709 1.00 92.19 76 GLY A N 1
ATOM 616 C CA . GLY A 1 76 ? -21.141 21.793 28.630 1.00 92.19 76 GLY A CA 1
ATOM 617 C C . GLY A 1 76 ? -22.005 21.108 27.553 1.00 92.19 76 GLY A C 1
ATOM 618 O O . GLY A 1 76 ? -21.487 20.665 26.523 1.00 92.19 76 GLY A O 1
ATOM 619 N N . PRO A 1 77 ? -23.341 21.075 27.727 1.00 85.94 77 PRO A N 1
ATOM 620 C CA . PRO A 1 77 ? -24.272 20.491 26.756 1.00 85.94 77 PRO A CA 1
ATOM 621 C C . PRO A 1 77 ? -24.247 21.190 25.382 1.00 85.94 77 PRO A C 1
ATOM 623 O O . PRO A 1 77 ? -24.506 20.550 24.366 1.00 85.94 77 PRO A O 1
ATOM 626 N N . SER A 1 78 ? -23.889 22.478 25.330 1.00 86.69 78 SER A N 1
ATOM 627 C CA . SER A 1 78 ? -23.691 23.202 24.065 1.00 86.69 78 SER A CA 1
ATOM 628 C C . SER A 1 78 ? -22.433 22.727 23.330 1.00 86.69 78 SER A C 1
ATOM 630 O O . SER A 1 78 ? -22.487 22.454 22.136 1.00 86.69 78 SER A O 1
ATOM 632 N N . SER A 1 79 ? -21.323 22.535 24.053 1.00 89.12 79 SER A N 1
ATOM 633 C CA . SER A 1 79 ? -20.047 22.089 23.476 1.00 89.12 79 SER A CA 1
ATOM 634 C C . SER A 1 79 ? -20.144 20.671 22.907 1.00 89.12 79 SER A C 1
ATOM 636 O O . SER A 1 79 ? -19.681 20.407 21.803 1.00 89.12 79 SER A O 1
ATOM 638 N N . ILE A 1 80 ? -20.838 19.755 23.590 1.00 89.25 80 ILE A N 1
ATOM 639 C CA . ILE A 1 80 ? -21.045 18.403 23.050 1.00 89.25 80 ILE A CA 1
ATOM 640 C C . ILE A 1 80 ? -21.959 18.392 21.814 1.00 89.25 80 ILE A C 1
ATOM 642 O O . ILE A 1 80 ? -21.791 17.544 20.937 1.00 89.25 80 ILE A O 1
ATOM 646 N N . MET A 1 81 ? -22.922 19.315 21.725 1.00 90.44 81 MET A N 1
ATOM 647 C CA . MET A 1 81 ? -23.766 19.473 20.537 1.00 90.44 81 MET A CA 1
ATOM 648 C C . MET A 1 81 ? -22.958 20.042 19.367 1.00 90.44 81 MET A C 1
ATOM 650 O O . MET A 1 81 ? -23.046 19.533 18.253 1.00 90.44 81 MET A O 1
ATOM 654 N N . GLU A 1 82 ? -22.125 21.045 19.632 1.00 91.69 82 GLU A N 1
ATOM 655 C CA . GLU A 1 82 ? -21.229 21.649 18.649 1.00 91.69 82 GLU A CA 1
ATOM 656 C C . GLU A 1 82 ? -20.228 20.630 18.092 1.00 91.69 82 GLU A C 1
ATOM 658 O O . GLU A 1 82 ? -20.073 20.514 16.877 1.00 91.69 82 GLU A O 1
ATOM 663 N N . LEU A 1 83 ? -19.631 19.806 18.956 1.00 91.25 83 LEU A N 1
ATOM 664 C CA . LEU A 1 83 ? -18.735 18.725 18.541 1.00 91.25 83 LEU A CA 1
ATOM 665 C C . LEU A 1 83 ? -19.454 17.680 17.682 1.00 91.25 83 LEU A C 1
ATOM 667 O O . LEU A 1 83 ? -18.904 17.222 16.684 1.00 91.25 83 LEU A O 1
ATOM 671 N N . LYS A 1 84 ? -20.702 17.323 18.016 1.00 91.06 84 LYS A N 1
ATOM 672 C CA . LYS A 1 84 ? -21.520 16.442 17.163 1.00 91.06 84 LYS A CA 1
ATOM 673 C C . LYS A 1 84 ? -21.801 17.075 15.807 1.00 91.06 84 LYS A C 1
ATOM 675 O O . LYS A 1 84 ? -21.746 16.373 14.802 1.00 91.06 84 LYS A O 1
ATOM 680 N N . ALA A 1 85 ? -22.067 18.379 15.771 1.00 93.50 85 ALA A N 1
ATOM 681 C CA . ALA A 1 85 ? -22.271 19.102 14.526 1.00 93.50 85 ALA A CA 1
ATOM 682 C C . ALA A 1 85 ? -20.994 19.115 13.672 1.00 93.50 85 ALA A C 1
ATOM 684 O O . ALA A 1 85 ? -21.073 18.861 12.475 1.00 93.50 85 ALA A O 1
ATOM 685 N N . GLN A 1 86 ? -19.818 19.335 14.269 1.00 92.44 86 GLN A N 1
ATOM 686 C CA . GLN A 1 86 ? -18.533 19.247 13.564 1.00 92.44 86 GLN A CA 1
ATOM 687 C C . GLN A 1 86 ? -18.245 17.828 13.057 1.00 92.44 86 GLN A C 1
ATOM 689 O O . GLN A 1 86 ? -17.813 17.660 11.921 1.00 92.44 86 GLN A O 1
ATOM 694 N N . LEU A 1 87 ? -18.541 16.799 13.855 1.00 94.19 87 LEU A N 1
ATOM 695 C CA . LEU A 1 87 ? -18.381 15.400 13.454 1.00 94.19 87 LEU A CA 1
ATOM 696 C C . LEU A 1 87 ? -19.307 15.061 12.276 1.00 94.19 87 LEU A C 1
ATOM 698 O O . LEU A 1 87 ? -18.872 14.438 11.311 1.00 94.19 87 LEU A O 1
ATOM 702 N N . TYR A 1 88 ? -20.563 15.515 12.320 1.00 92.38 88 TYR A N 1
ATOM 703 C CA . TYR A 1 88 ? -21.510 15.325 11.223 1.00 92.38 88 TYR A CA 1
ATOM 704 C C . TYR A 1 88 ? -21.060 16.063 9.958 1.00 92.38 88 TYR A C 1
ATOM 706 O O . TYR A 1 88 ? -21.032 15.459 8.894 1.00 92.38 88 TYR A O 1
ATOM 714 N N . LYS A 1 89 ? -20.612 17.321 10.075 1.00 91.50 89 LYS A N 1
ATOM 715 C CA . LYS A 1 89 ? -20.028 18.080 8.956 1.00 91.50 89 LYS A CA 1
ATOM 716 C C . LYS A 1 89 ? -18.831 17.354 8.343 1.00 91.50 89 LYS A C 1
ATOM 718 O O . LYS A 1 89 ? -18.812 17.150 7.140 1.00 91.50 89 LYS A O 1
ATOM 723 N N . SER A 1 90 ? -17.897 16.871 9.163 1.00 92.38 90 SER A N 1
ATOM 724 C CA . SER A 1 90 ? -16.732 16.113 8.690 1.00 92.38 90 SER A CA 1
ATOM 725 C C . SER A 1 90 ? -17.121 14.791 8.015 1.00 92.38 90 SER A C 1
ATOM 727 O O . SER A 1 90 ? -16.528 14.418 7.005 1.00 92.38 90 SER A O 1
ATOM 729 N N . GLN A 1 91 ? -18.136 14.081 8.525 1.00 90.19 91 GLN A N 1
ATOM 730 C CA . GLN A 1 91 ? -18.658 12.881 7.864 1.00 90.19 91 GLN A CA 1
ATOM 731 C C . GLN A 1 91 ? -19.327 13.204 6.531 1.00 90.19 91 GLN A C 1
ATOM 733 O O . GLN A 1 91 ? -19.111 12.474 5.568 1.00 90.19 91 GLN A O 1
ATOM 738 N N . GLU A 1 92 ? -20.123 14.268 6.465 1.00 84.38 92 GLU A N 1
ATOM 739 C CA . GLU A 1 92 ? -20.767 14.706 5.230 1.00 84.38 92 GLU A CA 1
ATOM 740 C C . GLU A 1 92 ? -19.737 15.191 4.211 1.00 84.38 92 GLU A C 1
ATOM 742 O O . GLU A 1 92 ? -19.820 14.792 3.064 1.00 84.38 92 GLU A O 1
ATOM 747 N N . GLU A 1 93 ? -18.702 15.933 4.604 1.00 84.12 93 GLU A N 1
ATOM 748 C CA . GLU A 1 93 ? -17.588 16.306 3.722 1.00 84.12 93 GLU A CA 1
ATOM 749 C C . GLU A 1 93 ? -16.801 15.076 3.244 1.00 84.12 93 GLU A C 1
ATOM 751 O O . GLU A 1 93 ? -16.421 14.991 2.080 1.00 84.12 93 GLU A O 1
ATOM 756 N N . ALA A 1 94 ? -16.595 14.071 4.100 1.00 81.06 94 ALA A N 1
ATOM 757 C CA . ALA A 1 94 ? -15.950 12.814 3.718 1.00 81.06 94 ALA A CA 1
ATOM 758 C C . ALA A 1 94 ? -16.816 11.947 2.784 1.00 81.06 94 ALA A C 1
ATOM 760 O O . ALA A 1 94 ? -16.276 11.175 1.991 1.00 81.06 94 ALA A O 1
ATOM 761 N N . LYS A 1 95 ? -18.148 12.030 2.888 1.00 78.38 95 LYS A N 1
ATOM 762 C CA . LYS A 1 95 ? -19.077 11.400 1.938 1.00 78.38 95 LYS A CA 1
ATOM 763 C C . LYS A 1 95 ? -19.124 12.193 0.641 1.00 78.38 95 LYS A C 1
ATOM 765 O O . LYS A 1 95 ? -18.821 11.628 -0.390 1.00 78.38 95 LYS A O 1
ATOM 770 N N . GLN A 1 96 ? -19.323 13.505 0.709 1.00 74.25 96 GLN A N 1
ATOM 771 C CA . GLN A 1 96 ? -19.329 14.396 -0.446 1.00 74.25 96 GLN A CA 1
ATOM 772 C C . GLN A 1 96 ? -18.021 14.326 -1.231 1.00 74.25 96 GLN A C 1
ATOM 774 O O . GLN A 1 96 ? -18.049 14.262 -2.444 1.00 74.25 96 GLN A O 1
ATOM 779 N N . THR A 1 97 ? -16.855 14.258 -0.588 1.00 67.56 97 THR A N 1
ATOM 780 C CA . THR A 1 97 ? -15.581 14.049 -1.303 1.00 67.56 97 THR A CA 1
ATOM 781 C C . THR A 1 97 ? -15.494 12.669 -1.957 1.00 67.56 97 THR A C 1
ATOM 783 O O . THR A 1 97 ? -14.923 12.552 -3.040 1.00 67.56 97 THR A O 1
ATOM 786 N N . LYS A 1 98 ? -16.083 11.626 -1.357 1.00 65.25 98 LYS A N 1
ATOM 787 C CA . LYS A 1 98 ? -16.214 10.302 -1.988 1.00 65.25 98 LYS A CA 1
ATOM 788 C C . LYS A 1 98 ? -17.228 10.294 -3.129 1.00 65.25 98 LYS A C 1
ATOM 790 O O . LYS A 1 98 ? -16.958 9.621 -4.110 1.00 65.25 98 LYS A O 1
ATOM 795 N N . ASP A 1 99 ? -18.308 11.057 -3.029 1.00 58.69 99 ASP A N 1
ATOM 796 C CA . ASP A 1 99 ? -19.363 11.177 -4.040 1.00 58.69 99 ASP A CA 1
ATOM 797 C C . ASP A 1 99 ? -18.935 12.115 -5.192 1.00 58.69 99 ASP A C 1
ATOM 799 O O . ASP A 1 99 ? -19.322 11.936 -6.340 1.00 58.69 99 ASP A O 1
ATOM 803 N N . LEU A 1 100 ? -18.061 13.089 -4.918 1.00 57.91 100 LEU A N 1
ATOM 804 C CA . LEU A 1 100 ? -17.433 13.955 -5.922 1.00 57.91 100 LEU A CA 1
ATOM 805 C C . LEU A 1 100 ? -16.268 13.257 -6.645 1.00 57.91 100 LEU A C 1
ATOM 807 O O . LEU A 1 100 ? -15.973 13.592 -7.789 1.00 57.91 100 LEU A O 1
ATOM 811 N N . THR A 1 101 ? -15.600 12.291 -5.999 1.00 54.66 101 THR A N 1
ATOM 812 C CA . THR A 1 101 ? -14.500 11.503 -6.602 1.00 54.66 101 THR A CA 1
ATOM 813 C C . THR A 1 101 ? -14.988 10.177 -7.201 1.00 54.66 101 THR A C 1
ATOM 815 O O . THR A 1 101 ? -14.345 9.612 -8.084 1.00 54.66 101 THR A O 1
ATOM 818 N N . GLY A 1 102 ? -16.117 9.657 -6.726 1.00 49.69 102 GLY A N 1
ATOM 819 C CA . GLY A 1 102 ? -16.784 8.458 -7.212 1.00 49.69 102 GLY A CA 1
ATOM 820 C C . GLY A 1 102 ? -18.091 8.861 -7.865 1.00 49.69 102 GLY A C 1
ATOM 821 O O . GLY A 1 102 ? -19.061 9.133 -7.176 1.00 49.69 102 GLY A O 1
ATOM 822 N N . SER A 1 103 ? -18.074 8.912 -9.191 1.00 44.84 103 SER A N 1
ATOM 823 C CA . SER A 1 103 ? -19.220 9.163 -10.056 1.00 44.84 103 SER A CA 1
ATOM 824 C C . SER A 1 103 ? -20.561 8.672 -9.504 1.00 44.84 103 SER A C 1
ATOM 826 O O . SER A 1 103 ? -20.756 7.474 -9.300 1.00 44.84 103 SER A O 1
ATOM 828 N N . ASP A 1 104 ? -21.483 9.623 -9.493 1.00 41.78 104 ASP A N 1
ATOM 829 C CA . ASP A 1 104 ? -22.910 9.457 -9.715 1.00 41.78 104 ASP A CA 1
ATOM 830 C C . ASP A 1 104 ? -23.764 8.987 -8.532 1.00 41.78 104 ASP A C 1
ATOM 832 O O . ASP A 1 104 ? -23.484 8.053 -7.782 1.00 41.78 104 ASP A O 1
ATOM 836 N N . VAL A 1 105 ? -24.859 9.720 -8.387 1.00 53.75 105 VAL A N 1
ATOM 837 C CA . VAL A 1 105 ? -25.815 9.692 -7.295 1.00 53.75 105 VAL A CA 1
ATOM 838 C C . VAL A 1 105 ? -26.595 8.381 -7.350 1.00 53.75 105 VAL A C 1
ATOM 840 O O . VAL A 1 105 ? -27.671 8.276 -7.938 1.00 53.75 105 VAL A O 1
ATOM 843 N N . GLN A 1 106 ? -26.056 7.348 -6.713 1.00 48.56 106 GLN A N 1
ATOM 844 C CA . GLN A 1 106 ? -26.660 6.025 -6.711 1.00 48.56 106 GLN A CA 1
ATOM 845 C C . GLN A 1 106 ? -27.601 5.859 -5.514 1.00 48.56 106 GLN A C 1
ATOM 847 O O . GLN A 1 106 ? -27.295 5.216 -4.508 1.00 48.56 106 GLN A O 1
ATOM 852 N N . TYR A 1 107 ? -28.785 6.466 -5.622 1.00 45.31 107 TYR A N 1
ATOM 853 C CA . TYR A 1 107 ? -29.891 6.233 -4.696 1.00 45.31 107 TYR A CA 1
ATOM 854 C C . TYR A 1 107 ? -30.220 4.730 -4.617 1.00 45.31 107 TYR A C 1
ATOM 856 O O . TYR A 1 107 ? -30.689 4.139 -5.584 1.00 45.31 107 TYR A O 1
ATOM 864 N N . HIS A 1 108 ? -29.985 4.127 -3.446 1.00 48.56 108 HIS A N 1
ATOM 865 C CA . HIS A 1 108 ? -30.648 2.942 -2.866 1.00 48.56 108 HIS A CA 1
ATOM 866 C C . HIS A 1 108 ? -30.961 1.708 -3.742 1.00 48.56 108 HIS A C 1
ATOM 868 O O . HIS A 1 108 ? -31.755 0.857 -3.332 1.00 48.56 108 HIS A O 1
ATOM 874 N N . ARG A 1 109 ? -30.323 1.517 -4.899 1.00 43.00 109 ARG A N 1
ATOM 875 C CA . ARG A 1 109 ? -30.471 0.272 -5.661 1.00 43.00 109 ARG A CA 1
ATOM 876 C C . ARG A 1 109 ? -29.770 -0.868 -4.919 1.00 43.00 109 ARG A C 1
ATOM 878 O O . ARG A 1 109 ? -28.654 -0.711 -4.425 1.00 43.00 109 ARG A O 1
ATOM 885 N N . ALA A 1 110 ? -30.455 -2.009 -4.811 1.00 51.31 110 ALA A N 1
ATOM 886 C CA . ALA A 1 110 ? -29.943 -3.227 -4.191 1.00 51.31 110 ALA A CA 1
ATOM 887 C C . ALA A 1 110 ? -28.507 -3.508 -4.653 1.00 51.31 110 ALA A C 1
ATOM 889 O O . ALA A 1 110 ? -28.258 -3.494 -5.857 1.00 51.31 110 ALA A O 1
ATOM 890 N N . LYS A 1 111 ? -27.614 -3.722 -3.668 1.00 56.78 111 LYS A N 1
ATOM 891 C CA . LYS A 1 111 ? -26.167 -3.973 -3.781 1.00 56.78 111 LYS A CA 1
ATOM 892 C C . LYS A 1 111 ? -25.744 -4.249 -5.220 1.00 56.78 111 LYS A C 1
ATOM 894 O O . LYS A 1 111 ? -25.879 -5.381 -5.688 1.00 56.78 111 LYS A O 1
ATOM 899 N N . GLU A 1 112 ? -25.201 -3.241 -5.899 1.00 59.69 112 GLU A N 1
ATOM 900 C CA . GLU A 1 112 ? -24.439 -3.540 -7.098 1.00 59.69 112 GLU A CA 1
ATOM 901 C C . GLU A 1 112 ? -23.343 -4.513 -6.694 1.00 59.69 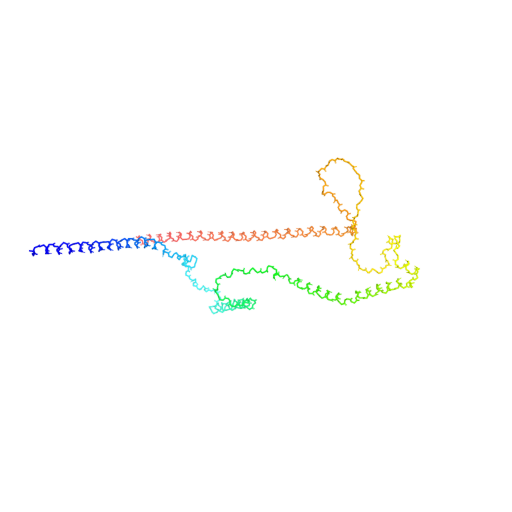112 GLU A C 1
ATOM 903 O O . GLU A 1 112 ? -22.547 -4.264 -5.783 1.00 59.69 112 GLU A O 1
ATOM 908 N N . ARG A 1 113 ? -23.388 -5.695 -7.314 1.00 58.41 113 ARG A N 1
ATOM 909 C CA . ARG A 1 113 ? -22.299 -6.658 -7.259 1.00 58.41 113 ARG A CA 1
ATOM 910 C C . ARG A 1 113 ? -21.086 -5.864 -7.679 1.00 58.41 113 ARG A C 1
ATOM 912 O O . ARG A 1 113 ? -21.052 -5.482 -8.841 1.00 58.41 113 ARG A O 1
ATOM 919 N N . ILE A 1 114 ? -20.205 -5.583 -6.716 1.00 57.81 114 ILE A N 1
ATOM 920 C CA . ILE A 1 114 ? -18.933 -4.874 -6.858 1.00 57.81 114 ILE A CA 1
ATOM 921 C C . ILE A 1 114 ? -18.465 -5.095 -8.290 1.00 57.81 114 ILE A C 1
ATOM 923 O O . ILE A 1 114 ? -17.979 -6.187 -8.598 1.00 57.81 114 ILE A O 1
ATOM 927 N N . ALA A 1 115 ? -18.735 -4.127 -9.177 1.00 62.69 115 ALA A N 1
ATOM 928 C CA . ALA A 1 115 ? -18.215 -4.188 -10.528 1.00 62.69 115 ALA A CA 1
ATOM 929 C C . ALA A 1 115 ? -16.722 -4.322 -10.301 1.00 62.69 115 ALA A C 1
ATOM 931 O O . ALA A 1 115 ? -16.172 -3.514 -9.545 1.00 62.69 115 ALA A O 1
ATOM 932 N N . ALA A 1 116 ? -16.150 -5.441 -10.759 1.00 63.78 116 ALA A N 1
ATOM 933 C CA . ALA A 1 116 ? -14.816 -5.859 -10.370 1.00 63.78 116 ALA A CA 1
ATOM 934 C C . ALA A 1 116 ? -13.916 -4.644 -10.543 1.00 63.78 116 ALA A C 1
ATOM 936 O O . ALA A 1 116 ? -13.701 -4.206 -11.671 1.00 63.78 116 ALA A O 1
ATOM 937 N N . LYS A 1 117 ? -13.509 -4.030 -9.422 1.00 63.44 117 LYS A N 1
ATOM 938 C CA . LYS A 1 117 ? -12.585 -2.907 -9.462 1.00 63.44 117 LYS A CA 1
ATOM 939 C C . LYS A 1 117 ? -11.403 -3.469 -10.211 1.00 63.44 117 LYS A C 1
ATOM 941 O O . LYS A 1 117 ? -10.805 -4.435 -9.729 1.00 63.44 117 LYS A O 1
ATOM 946 N N . ASP A 1 118 ? -11.191 -2.948 -11.414 1.00 68.19 118 ASP A N 1
ATOM 947 C CA . ASP A 1 118 ? -10.149 -3.427 -12.295 1.00 68.19 118 ASP A CA 1
ATOM 948 C C . ASP A 1 118 ? -8.873 -3.435 -11.461 1.00 68.19 118 ASP A C 1
ATOM 950 O O . ASP A 1 118 ? -8.415 -2.399 -10.975 1.00 68.19 118 ASP A O 1
ATOM 954 N N . SER A 1 119 ? -8.373 -4.633 -11.168 1.00 65.38 119 SER A N 1
ATOM 955 C CA . SER A 1 119 ? -7.254 -4.801 -10.244 1.00 65.38 119 SER A CA 1
ATOM 956 C C . SER A 1 119 ? -5.979 -4.182 -10.827 1.00 65.38 119 SER A C 1
ATOM 958 O O . SER A 1 119 ? -5.013 -3.970 -10.099 1.00 65.38 119 SER A O 1
ATOM 960 N N . PHE A 1 120 ? -6.010 -3.814 -12.115 1.00 65.25 120 PHE A N 1
ATOM 961 C CA . PHE A 1 120 ? -4.983 -3.057 -12.818 1.00 65.25 120 PHE A CA 1
ATOM 962 C C . PHE A 1 120 ? -5.172 -1.531 -12.765 1.00 65.25 120 PHE A C 1
ATOM 964 O O . PHE A 1 120 ? -4.253 -0.803 -13.140 1.00 65.25 120 PHE A O 1
ATOM 971 N N . ALA A 1 121 ? -6.309 -1.019 -12.277 1.00 67.62 121 ALA A N 1
ATOM 972 C CA . ALA A 1 121 ? -6.550 0.422 -12.143 1.00 67.62 121 ALA A CA 1
ATOM 973 C C . ALA A 1 121 ? -5.779 1.040 -10.965 1.00 67.62 121 ALA A C 1
ATOM 975 O O . ALA A 1 121 ? -5.406 2.212 -11.006 1.00 67.62 121 ALA A O 1
ATOM 976 N N . ALA A 1 122 ? -5.481 0.249 -9.931 1.00 72.00 122 ALA A N 1
ATOM 977 C CA . ALA A 1 122 ? -4.610 0.654 -8.832 1.00 72.00 122 ALA A CA 1
ATOM 978 C C . ALA A 1 122 ? -3.135 0.548 -9.255 1.00 72.00 122 ALA A C 1
ATOM 980 O O . ALA A 1 122 ? -2.391 -0.317 -8.795 1.00 72.00 122 ALA A O 1
ATOM 981 N N . LYS A 1 123 ? -2.704 1.416 -10.173 1.00 77.62 123 LYS A N 1
ATOM 982 C CA . LYS A 1 123 ? -1.291 1.500 -10.552 1.00 77.62 123 LYS A CA 1
ATOM 983 C C . LYS A 1 123 ? -0.501 2.238 -9.477 1.00 77.62 123 LYS A C 1
ATOM 985 O O . LYS A 1 123 ? -0.952 3.232 -8.913 1.00 77.62 123 LYS A O 1
ATOM 990 N N . ASN A 1 124 ? 0.719 1.768 -9.229 1.00 80.31 124 ASN A N 1
ATOM 991 C CA . ASN A 1 124 ? 1.677 2.480 -8.389 1.00 80.31 124 ASN A CA 1
ATOM 992 C C . ASN A 1 124 ? 1.984 3.853 -9.008 1.00 80.31 124 ASN A C 1
ATOM 994 O O . ASN A 1 124 ? 2.285 3.932 -10.199 1.00 80.31 124 ASN A O 1
ATOM 998 N N . SER A 1 125 ? 1.984 4.921 -8.207 1.00 75.44 125 SER A N 1
ATOM 999 C CA . SER A 1 125 ? 2.228 6.298 -8.679 1.00 75.44 125 SER A CA 1
ATOM 1000 C C . SER A 1 125 ? 3.550 6.456 -9.451 1.00 75.44 125 SER A C 1
ATOM 1002 O O . SER A 1 125 ? 3.630 7.227 -10.405 1.00 75.44 125 SER A O 1
ATOM 1004 N N . GLY A 1 126 ? 4.575 5.670 -9.107 1.00 88.19 126 GLY A N 1
ATOM 1005 C CA . GLY A 1 126 ? 5.863 5.654 -9.810 1.00 88.19 126 GLY A CA 1
ATOM 1006 C C . GLY A 1 126 ? 5.851 4.986 -11.193 1.00 88.19 126 GLY A C 1
ATOM 1007 O O . GLY A 1 126 ? 6.789 5.182 -11.963 1.00 88.19 126 GLY A O 1
ATOM 1008 N N . VAL A 1 127 ? 4.819 4.206 -11.533 1.00 85.00 127 VAL A N 1
ATOM 1009 C CA . VAL A 1 127 ? 4.697 3.552 -12.850 1.00 85.00 127 VAL A CA 1
ATOM 1010 C C . VAL A 1 127 ? 4.337 4.570 -13.923 1.00 85.00 127 VAL A C 1
ATOM 1012 O O . VAL A 1 127 ? 4.975 4.578 -14.968 1.00 85.00 127 VAL A O 1
ATOM 1015 N N . GLU A 1 128 ? 3.400 5.476 -13.644 1.00 83.69 128 GLU A N 1
ATOM 1016 C CA . GLU A 1 128 ? 3.043 6.554 -14.575 1.00 83.69 128 GLU A CA 1
ATOM 1017 C C . GLU A 1 128 ? 4.222 7.521 -14.777 1.00 83.69 128 GLU A C 1
ATOM 1019 O O . GLU A 1 128 ? 4.522 7.917 -15.900 1.00 83.69 128 GLU A O 1
ATOM 1024 N N . GLY A 1 129 ? 4.981 7.816 -13.713 1.00 87.38 129 GLY A N 1
ATOM 1025 C CA . GLY A 1 129 ? 6.198 8.628 -13.810 1.00 87.38 129 GLY A CA 1
ATOM 1026 C C . GLY A 1 129 ? 7.285 8.012 -14.701 1.00 87.38 129 GLY A C 1
ATOM 1027 O O . GLY A 1 129 ? 7.917 8.732 -15.473 1.00 87.38 129 GLY A O 1
ATOM 1028 N N . ARG A 1 130 ? 7.492 6.688 -14.636 1.00 90.12 130 ARG A N 1
ATOM 1029 C CA . ARG A 1 130 ? 8.413 5.977 -15.543 1.00 90.12 130 ARG A CA 1
ATOM 1030 C C . ARG A 1 130 ? 7.866 5.907 -16.964 1.00 90.12 130 ARG A C 1
ATOM 1032 O O . ARG A 1 130 ? 8.565 6.298 -17.883 1.00 90.12 130 ARG A O 1
ATOM 1039 N N . ALA A 1 131 ? 6.596 5.547 -17.134 1.00 89.06 131 ALA A N 1
ATOM 1040 C CA . ALA A 1 131 ? 5.962 5.478 -18.448 1.00 89.06 131 ALA A CA 1
ATOM 1041 C C . ALA A 1 131 ? 6.016 6.819 -19.204 1.00 89.06 131 ALA A C 1
ATOM 1043 O O . ALA A 1 131 ? 6.193 6.842 -20.422 1.00 89.06 131 ALA A O 1
ATOM 1044 N N . LEU A 1 132 ? 5.892 7.949 -18.497 1.00 85.06 132 LEU A N 1
ATOM 1045 C CA . LEU A 1 132 ? 6.055 9.278 -19.087 1.00 85.06 132 LEU A CA 1
ATOM 1046 C C . LEU A 1 132 ? 7.498 9.558 -19.519 1.00 85.06 132 LEU A C 1
ATOM 1048 O O . LEU A 1 132 ? 7.691 10.094 -20.611 1.00 85.06 132 LEU A O 1
ATOM 1052 N N . LYS A 1 133 ? 8.493 9.183 -18.706 1.00 88.56 133 LYS A N 1
ATOM 1053 C CA . LYS A 1 133 ? 9.914 9.302 -19.068 1.00 88.56 133 LYS A CA 1
ATOM 1054 C C . LYS A 1 133 ? 10.250 8.430 -20.272 1.00 88.56 133 LYS A C 1
ATOM 1056 O O . LYS A 1 133 ? 10.718 8.963 -21.270 1.00 88.56 133 LYS A O 1
ATOM 1061 N N . ASP A 1 134 ? 9.874 7.155 -20.239 1.00 89.19 134 ASP A N 1
ATOM 1062 C CA . ASP A 1 134 ? 10.089 6.212 -21.338 1.00 89.19 134 ASP A CA 1
ATOM 1063 C C . ASP A 1 134 ? 9.438 6.724 -22.633 1.00 89.19 134 ASP A C 1
ATOM 1065 O O . ASP A 1 134 ? 10.018 6.660 -23.713 1.00 89.19 134 ASP A O 1
ATOM 1069 N N . LYS A 1 135 ? 8.236 7.310 -22.550 1.00 85.38 135 LYS A N 1
ATOM 1070 C CA . LYS A 1 135 ? 7.553 7.904 -23.709 1.00 85.38 135 LYS A CA 1
ATOM 1071 C C . LYS A 1 135 ? 8.265 9.145 -24.251 1.00 85.38 135 LYS A C 1
ATOM 1073 O O . LYS A 1 135 ? 8.169 9.397 -25.452 1.00 85.38 135 LYS A O 1
ATOM 1078 N N . LEU A 1 136 ? 8.921 9.939 -23.405 1.00 76.69 136 LEU A N 1
ATOM 1079 C CA . LEU A 1 136 ? 9.732 11.080 -23.838 1.00 76.69 136 LEU A CA 1
ATOM 1080 C C . LEU A 1 136 ? 11.057 10.620 -24.447 1.00 76.69 136 LEU A C 1
ATOM 1082 O O . LEU A 1 136 ? 11.420 11.103 -25.514 1.00 76.69 136 LEU A O 1
ATOM 1086 N N . GLU A 1 137 ? 11.724 9.642 -23.844 1.00 76.75 137 GLU A N 1
ATOM 1087 C CA . GLU A 1 137 ? 12.964 9.061 -24.363 1.00 76.75 137 GLU A CA 1
ATOM 1088 C C . GLU A 1 137 ? 12.728 8.362 -25.705 1.00 76.75 137 GLU A C 1
ATOM 1090 O O . GLU A 1 137 ? 13.435 8.623 -26.673 1.00 76.75 137 GLU A O 1
ATOM 1095 N N . LEU A 1 138 ? 11.652 7.581 -25.835 1.00 72.56 138 LEU A N 1
ATOM 1096 C CA . LEU A 1 138 ? 11.254 6.993 -27.115 1.00 72.56 138 LEU A CA 1
ATOM 1097 C C . LEU A 1 138 ? 10.879 8.048 -28.162 1.00 72.56 138 LEU A C 1
ATOM 1099 O O . LEU A 1 138 ? 10.984 7.771 -29.352 1.00 72.56 138 LEU A O 1
ATOM 1103 N N . LYS A 1 139 ? 10.426 9.244 -27.766 1.00 67.12 139 LYS A N 1
ATOM 1104 C CA . LYS A 1 139 ? 10.206 10.358 -28.704 1.00 67.12 139 LYS A CA 1
ATOM 1105 C C . LYS A 1 139 ? 11.522 11.022 -29.116 1.00 67.12 139 LYS A C 1
ATOM 1107 O O . LYS A 1 139 ? 11.691 11.269 -30.299 1.00 67.12 139 LYS A O 1
ATOM 1112 N N . ALA A 1 140 ? 12.459 11.218 -28.191 1.00 60.47 140 ALA A N 1
ATOM 1113 C CA . ALA A 1 140 ? 13.793 11.741 -28.495 1.00 60.47 140 ALA A CA 1
ATOM 1114 C C . ALA A 1 140 ? 14.604 10.778 -29.385 1.00 60.47 140 ALA A C 1
ATOM 1116 O O . ALA A 1 140 ? 15.317 11.199 -30.288 1.00 60.47 140 ALA A O 1
ATOM 1117 N N . VAL A 1 141 ? 14.440 9.463 -29.203 1.00 60.50 141 VAL A N 1
ATOM 1118 C CA . VAL A 1 141 ? 15.016 8.449 -30.104 1.00 60.50 141 VAL A CA 1
ATOM 1119 C C . VAL A 1 141 ? 14.318 8.457 -31.475 1.00 60.50 141 VAL A C 1
ATOM 1121 O O . VAL A 1 141 ? 14.958 8.204 -32.496 1.00 60.50 141 VAL A O 1
ATOM 1124 N N . LYS A 1 142 ? 13.023 8.804 -31.532 1.00 61.03 142 LYS A N 1
ATOM 1125 C CA . LYS A 1 142 ? 12.268 8.965 -32.789 1.00 61.03 142 LYS A CA 1
ATOM 1126 C C . LYS A 1 142 ? 12.635 10.207 -33.593 1.00 61.03 142 LYS A C 1
ATOM 1128 O O . LYS A 1 142 ? 12.322 10.212 -34.781 1.00 61.03 142 LYS A O 1
ATOM 1133 N N . ASP A 1 143 ? 13.329 11.193 -33.018 1.00 64.00 143 ASP A N 1
ATOM 1134 C CA . ASP A 1 143 ? 13.904 12.283 -33.817 1.00 64.00 143 ASP A CA 1
ATOM 1135 C C . ASP A 1 143 ? 14.894 11.743 -34.853 1.00 64.00 143 ASP A C 1
ATOM 1137 O O . ASP A 1 143 ? 15.185 12.426 -35.830 1.00 64.00 143 ASP A O 1
ATOM 1141 N N . GLY A 1 144 ? 15.362 10.492 -34.692 1.00 67.62 144 GLY A N 1
ATOM 1142 C CA . GLY A 1 144 ? 15.886 9.657 -35.771 1.00 67.62 144 GLY A CA 1
ATOM 1143 C C . GLY A 1 144 ? 17.163 10.180 -36.419 1.00 67.62 144 GLY A C 1
ATOM 1144 O O . GLY A 1 144 ? 17.756 9.463 -37.210 1.00 67.62 144 GLY A O 1
ATOM 1145 N N . ALA A 1 145 ? 17.625 11.380 -36.074 1.00 77.69 145 ALA A N 1
ATOM 1146 C CA . ALA A 1 145 ? 18.723 12.082 -36.716 1.00 77.69 145 ALA A CA 1
ATOM 1147 C C . ALA A 1 145 ? 20.032 11.300 -36.594 1.00 77.69 145 ALA A C 1
ATOM 1149 O O . ALA A 1 145 ? 20.785 11.204 -37.555 1.00 77.69 145 ALA A O 1
ATOM 1150 N N . VAL A 1 146 ? 20.264 10.652 -35.448 1.00 78.94 146 VAL A N 1
ATOM 1151 C CA . VAL A 1 146 ? 21.414 9.756 -35.249 1.00 78.94 146 VAL A CA 1
ATOM 1152 C C . VAL A 1 146 ? 21.309 8.521 -36.148 1.00 78.94 146 VAL A C 1
ATOM 1154 O O . VAL A 1 146 ? 22.298 8.112 -36.753 1.00 78.94 146 VAL A O 1
ATOM 1157 N N . SER A 1 147 ? 20.106 7.955 -36.289 1.00 79.75 147 SER A N 1
ATOM 1158 C CA . SER A 1 147 ? 19.857 6.816 -37.179 1.00 79.75 147 SER A CA 1
ATOM 1159 C C . SER A 1 147 ? 19.996 7.210 -38.651 1.00 79.75 147 SER A C 1
ATOM 1161 O O . SER A 1 147 ? 20.628 6.484 -39.409 1.00 79.75 147 SER A O 1
ATOM 1163 N N . TYR A 1 148 ? 19.459 8.360 -39.061 1.00 84.88 148 TYR A N 1
ATOM 1164 C CA . TYR A 1 148 ? 19.580 8.885 -40.419 1.00 84.88 148 TYR A CA 1
ATOM 1165 C C . TYR A 1 148 ? 21.032 9.220 -40.761 1.00 84.88 148 TYR A C 1
ATOM 1167 O O . TYR A 1 148 ? 21.505 8.779 -41.800 1.00 84.88 148 TYR A O 1
ATOM 1175 N N . ALA A 1 149 ? 21.780 9.873 -39.867 1.00 87.75 149 ALA A N 1
ATOM 1176 C CA . ALA A 1 149 ? 23.204 10.142 -40.065 1.00 87.75 149 ALA A CA 1
ATOM 1177 C C . ALA A 1 149 ? 24.038 8.850 -40.142 1.00 87.75 149 ALA A C 1
ATOM 1179 O O . ALA A 1 149 ? 24.991 8.758 -40.916 1.00 87.75 149 ALA A O 1
ATOM 1180 N N . ALA A 1 150 ? 23.690 7.824 -39.357 1.00 89.31 150 ALA A N 1
ATOM 1181 C CA . ALA A 1 150 ? 24.335 6.515 -39.445 1.00 89.31 150 ALA A CA 1
ATOM 1182 C C . ALA A 1 150 ? 24.009 5.801 -40.768 1.00 89.31 150 ALA A C 1
ATOM 1184 O O . ALA A 1 150 ? 24.896 5.195 -41.371 1.00 89.31 150 ALA A O 1
ATOM 1185 N N . LEU A 1 151 ? 22.758 5.880 -41.230 1.00 89.62 151 LEU A N 1
ATOM 1186 C CA . LEU A 1 151 ? 22.330 5.317 -42.511 1.00 89.62 151 LEU A CA 1
ATOM 1187 C C . LEU A 1 151 ? 22.960 6.048 -43.697 1.00 89.62 151 LEU A C 1
ATOM 1189 O O . LEU A 1 151 ? 23.401 5.390 -44.631 1.00 89.62 151 LEU A O 1
ATOM 1193 N N . GLU A 1 152 ? 23.077 7.372 -43.638 1.00 89.31 152 GLU A N 1
ATOM 1194 C CA . GLU A 1 152 ? 23.746 8.181 -44.655 1.00 89.31 152 GLU A CA 1
ATOM 1195 C C . GLU A 1 152 ? 25.231 7.813 -44.767 1.00 89.31 152 GLU A C 1
ATOM 1197 O O . GLU A 1 152 ? 25.719 7.541 -45.861 1.00 89.31 152 GLU A O 1
ATOM 1202 N N . LYS A 1 153 ? 25.940 7.677 -43.637 1.00 91.00 153 LYS A N 1
ATOM 1203 C CA . LYS A 1 153 ? 27.336 7.202 -43.622 1.00 91.00 153 LYS A CA 1
ATOM 1204 C C . LYS A 1 153 ? 27.486 5.801 -44.214 1.00 91.00 153 LYS A C 1
ATOM 1206 O O . LYS A 1 153 ? 28.444 5.544 -44.940 1.00 91.00 153 LYS A O 1
ATOM 1211 N N . LYS A 1 154 ? 26.548 4.893 -43.918 1.00 91.56 154 LYS A N 1
ATOM 1212 C CA . LYS A 1 154 ? 26.525 3.555 -44.526 1.00 91.56 154 LYS A CA 1
ATOM 1213 C C . LYS A 1 154 ? 26.280 3.637 -46.032 1.00 91.56 154 LYS A C 1
ATOM 1215 O O . LYS A 1 154 ? 26.997 2.991 -46.783 1.00 91.56 154 LYS A O 1
ATOM 1220 N N . ALA A 1 155 ? 25.317 4.443 -46.476 1.00 89.69 155 ALA A N 1
ATOM 1221 C CA . ALA A 1 155 ? 25.001 4.622 -47.891 1.00 89.69 155 ALA A CA 1
ATOM 1222 C C . ALA A 1 155 ? 26.191 5.189 -48.677 1.00 89.69 155 ALA A C 1
ATOM 1224 O O . ALA A 1 155 ? 26.539 4.642 -49.717 1.00 89.69 155 ALA A O 1
ATOM 1225 N N . GLN A 1 156 ? 26.874 6.204 -48.139 1.00 89.81 156 GLN A N 1
ATOM 1226 C CA . GLN A 1 156 ? 28.099 6.753 -48.729 1.00 89.81 156 GLN A CA 1
ATOM 1227 C C . GLN A 1 156 ? 29.202 5.692 -48.852 1.00 89.81 156 GLN A C 1
ATOM 1229 O O . GLN A 1 156 ? 29.908 5.649 -49.854 1.00 89.81 156 GLN A O 1
ATOM 1234 N N . LEU A 1 157 ? 29.352 4.819 -47.851 1.00 87.19 157 LEU A N 1
ATOM 1235 C CA . LEU A 1 157 ? 30.313 3.716 -47.904 1.00 87.19 157 LEU A CA 1
ATOM 1236 C C . LEU A 1 157 ? 29.956 2.720 -49.014 1.00 87.19 157 LEU A C 1
ATOM 1238 O O . LEU A 1 157 ? 30.832 2.330 -49.782 1.00 87.19 157 LEU A O 1
ATOM 1242 N N . TYR A 1 158 ? 28.680 2.347 -49.136 1.00 90.50 158 TYR A N 1
ATOM 1243 C CA . TYR A 1 158 ? 28.226 1.473 -50.218 1.00 90.50 158 TYR A CA 1
ATOM 1244 C C . TYR A 1 158 ? 28.410 2.113 -51.597 1.00 90.50 158 TYR A C 1
ATOM 1246 O O . TYR A 1 158 ? 28.871 1.435 -52.508 1.00 90.50 158 TYR A O 1
ATOM 1254 N N . GLU A 1 159 ? 28.108 3.404 -51.760 1.00 89.88 159 GLU A N 1
ATOM 1255 C CA . GLU A 1 159 ? 28.311 4.109 -53.031 1.00 89.88 159 GLU A CA 1
ATOM 1256 C C . GLU A 1 159 ? 29.791 4.113 -53.436 1.00 89.88 159 GLU A C 1
ATOM 1258 O O . GLU A 1 159 ? 30.110 3.815 -54.584 1.00 89.88 159 GLU A O 1
ATOM 1263 N N . LYS A 1 160 ? 30.702 4.357 -52.485 1.00 87.25 160 LYS A N 1
ATOM 1264 C CA . LYS A 1 160 ? 32.153 4.308 -52.724 1.00 87.25 160 LYS A CA 1
ATOM 1265 C C . LYS A 1 160 ? 32.655 2.909 -53.081 1.00 87.25 160 LYS A C 1
ATOM 1267 O O . LYS A 1 160 ? 33.490 2.786 -53.974 1.00 87.25 160 LYS A O 1
ATOM 1272 N N . LEU A 1 161 ? 32.130 1.867 -52.428 1.00 83.75 161 LEU A N 1
ATOM 1273 C CA . LEU A 1 161 ? 32.437 0.472 -52.765 1.00 83.75 161 LEU A CA 1
ATOM 1274 C C . LEU A 1 161 ? 31.969 0.116 -54.178 1.00 83.75 161 LEU A C 1
ATOM 1276 O O . LEU A 1 161 ? 32.721 -0.477 -54.942 1.00 83.75 161 LEU A O 1
ATOM 1280 N N . VAL A 1 162 ? 30.741 0.500 -54.538 1.00 87.06 162 VAL A N 1
ATOM 1281 C CA . VAL A 1 162 ? 30.176 0.249 -55.875 1.00 87.06 162 VAL A CA 1
ATOM 1282 C C . VAL A 1 162 ? 30.948 1.006 -56.951 1.00 87.06 162 VAL A C 1
ATOM 1284 O O . VAL A 1 162 ? 31.157 0.484 -58.044 1.00 87.06 162 VAL A O 1
ATOM 1287 N N . ARG A 1 163 ? 31.376 2.233 -56.649 1.00 87.00 163 ARG A N 1
ATOM 1288 C CA . ARG A 1 163 ? 32.136 3.077 -57.571 1.00 87.00 163 ARG A CA 1
ATOM 1289 C C . ARG A 1 163 ? 33.613 2.671 -57.689 1.00 87.00 163 ARG A C 1
ATOM 1291 O O . ARG A 1 163 ? 34.270 3.102 -58.629 1.00 87.00 163 ARG A O 1
ATOM 1298 N N . GLY A 1 164 ? 34.126 1.850 -56.769 1.00 81.31 164 GLY A N 1
ATOM 1299 C CA . GLY A 1 164 ? 35.527 1.418 -56.757 1.00 81.31 164 GLY A CA 1
ATOM 1300 C C . GLY A 1 164 ? 36.519 2.543 -56.436 1.00 81.31 164 GLY A C 1
ATOM 1301 O O . GLY A 1 164 ? 37.679 2.455 -56.812 1.00 81.31 164 GLY A O 1
ATOM 1302 N N . GLU A 1 165 ? 36.065 3.615 -55.776 1.00 76.69 165 GLU A N 1
ATOM 1303 C CA . GLU A 1 165 ? 36.913 4.755 -55.374 1.00 76.69 165 GLU A CA 1
ATOM 1304 C C . GLU A 1 165 ? 37.626 4.525 -54.030 1.00 76.69 165 GLU A C 1
ATOM 1306 O O . GLU A 1 165 ? 38.441 5.351 -53.623 1.00 76.69 165 GLU A O 1
ATOM 1311 N N . LEU A 1 166 ? 37.318 3.438 -53.310 1.00 68.00 166 LEU A N 1
ATOM 1312 C CA . LEU A 1 166 ? 38.090 3.064 -52.126 1.00 68.00 166 LEU A CA 1
ATOM 1313 C C . LEU A 1 166 ? 39.407 2.447 -52.591 1.00 68.00 166 LEU A C 1
ATOM 1315 O O . LEU A 1 166 ? 39.397 1.374 -53.187 1.00 68.00 166 LEU A O 1
ATOM 1319 N N . SER A 1 167 ? 40.519 3.132 -52.322 1.00 72.38 167 SER A N 1
ATOM 1320 C CA . SER A 1 167 ? 41.846 2.533 -52.459 1.00 72.38 167 SER A CA 1
ATOM 1321 C C . SER A 1 167 ? 41.895 1.274 -51.595 1.00 72.38 167 SER A C 1
ATOM 1323 O O . SER A 1 167 ? 41.473 1.318 -50.434 1.00 72.38 167 SER A O 1
ATOM 1325 N N . ASP A 1 168 ? 42.404 0.172 -52.143 1.00 68.88 168 ASP A N 1
ATOM 1326 C CA . ASP A 1 168 ? 42.502 -1.110 -51.434 1.00 68.88 168 ASP A CA 1
ATOM 1327 C C . ASP A 1 168 ? 43.229 -0.954 -50.078 1.00 68.88 168 ASP A C 1
ATOM 1329 O O . ASP A 1 168 ? 42.861 -1.591 -49.093 1.00 68.88 168 ASP A O 1
ATOM 1333 N N . GLU A 1 169 ? 44.169 -0.007 -49.996 1.00 72.00 169 GLU A N 1
ATOM 1334 C CA . GLU A 1 169 ? 44.927 0.350 -48.789 1.00 72.00 169 GLU A CA 1
ATOM 1335 C C . GLU A 1 169 ? 44.049 0.996 -47.689 1.00 72.00 169 GLU A C 1
ATOM 1337 O O . GLU A 1 169 ? 44.102 0.594 -46.528 1.00 72.00 169 GLU A O 1
ATOM 1342 N N . GLU A 1 170 ? 43.150 1.929 -48.034 1.00 69.06 170 GLU A N 1
ATOM 1343 C CA . GLU A 1 170 ? 42.240 2.562 -47.057 1.00 69.06 170 GLU A CA 1
ATOM 1344 C C . GLU A 1 170 ? 41.124 1.611 -46.591 1.00 69.06 170 GLU A C 1
ATOM 1346 O O . GLU A 1 170 ? 40.593 1.744 -45.480 1.00 69.06 170 GLU A O 1
ATOM 1351 N N . ALA A 1 171 ? 40.728 0.671 -47.454 1.00 71.12 171 ALA A N 1
ATOM 1352 C CA . ALA A 1 171 ? 39.703 -0.317 -47.153 1.00 71.12 171 ALA A CA 1
ATOM 1353 C C . ALA A 1 171 ? 40.202 -1.351 -46.131 1.00 71.12 171 ALA A C 1
ATOM 1355 O O . ALA A 1 171 ? 39.495 -1.653 -45.162 1.00 71.12 171 ALA A O 1
ATOM 1356 N N . GLU A 1 172 ? 41.424 -1.851 -46.326 1.00 75.06 172 GLU A N 1
ATOM 1357 C CA . GLU A 1 172 ? 42.034 -2.875 -45.482 1.00 75.06 172 GLU A CA 1
ATOM 1358 C C . GLU A 1 172 ? 42.371 -2.341 -44.084 1.00 75.06 172 GLU A C 1
ATOM 1360 O O . GLU A 1 172 ? 41.965 -2.933 -43.085 1.00 75.06 172 GLU A O 1
ATOM 1365 N N . GLU A 1 173 ? 42.996 -1.169 -43.975 1.00 77.44 173 GLU A N 1
ATOM 1366 C CA . GLU A 1 173 ? 43.403 -0.622 -42.672 1.00 77.44 173 GLU A CA 1
ATOM 1367 C C . GLU A 1 173 ? 42.226 -0.248 -41.760 1.00 77.44 173 GLU A C 1
ATOM 1369 O O . GLU A 1 173 ? 42.319 -0.335 -40.532 1.00 77.44 173 GLU A O 1
ATOM 1374 N N . LYS A 1 174 ? 41.112 0.205 -42.345 1.00 80.12 174 LYS A N 1
ATOM 1375 C CA . LYS A 1 174 ? 40.006 0.809 -41.589 1.00 80.12 174 LYS A CA 1
ATOM 1376 C C . LYS A 1 174 ? 38.830 -0.127 -41.357 1.00 80.12 174 LYS A C 1
ATOM 1378 O O . LYS A 1 174 ? 38.119 0.029 -40.360 1.00 80.12 174 LYS A O 1
ATOM 1383 N N . TYR A 1 175 ? 38.580 -1.048 -42.286 1.00 79.50 175 TYR A N 1
ATOM 1384 C CA . TYR A 1 175 ? 37.378 -1.880 -42.269 1.00 79.50 175 TYR A CA 1
ATOM 1385 C C . TYR A 1 175 ? 37.668 -3.376 -42.090 1.00 79.50 175 TYR A C 1
ATOM 1387 O O . TYR A 1 175 ? 36.741 -4.107 -41.729 1.00 79.50 175 TYR A O 1
ATOM 1395 N N . CYS A 1 176 ? 38.916 -3.838 -42.249 1.00 83.50 176 CYS A N 1
ATOM 1396 C CA . CYS A 1 176 ? 39.289 -5.209 -41.896 1.00 83.50 176 CYS A CA 1
ATOM 1397 C C . CYS A 1 176 ? 39.588 -5.340 -40.397 1.00 83.50 176 CYS A C 1
ATOM 1399 O O . CYS A 1 176 ? 40.152 -4.462 -39.747 1.00 83.50 176 CYS A O 1
ATOM 1401 N N . VAL A 1 177 ? 39.180 -6.471 -39.821 1.00 80.00 177 VAL A N 1
ATOM 1402 C CA . VAL A 1 177 ? 39.402 -6.771 -38.405 1.00 80.00 177 VAL A CA 1
ATOM 1403 C C . VAL A 1 177 ? 40.718 -7.528 -38.251 1.00 80.00 177 VAL A C 1
ATOM 1405 O O . VAL A 1 177 ? 40.804 -8.697 -38.619 1.00 80.00 177 VAL A O 1
ATOM 1408 N N . ASP A 1 178 ? 41.714 -6.899 -37.625 1.00 84.50 178 ASP A N 1
ATOM 1409 C CA . ASP A 1 178 ? 42.948 -7.570 -37.203 1.00 84.50 178 ASP A CA 1
ATOM 1410 C C . ASP A 1 178 ? 42.668 -8.494 -36.006 1.00 84.50 178 ASP A C 1
ATOM 1412 O O . ASP A 1 178 ? 42.667 -8.074 -34.842 1.00 84.50 178 ASP A O 1
ATOM 1416 N N . PHE A 1 179 ? 42.427 -9.780 -36.268 1.00 84.19 179 PHE A N 1
ATOM 1417 C CA . PHE A 1 179 ? 42.111 -1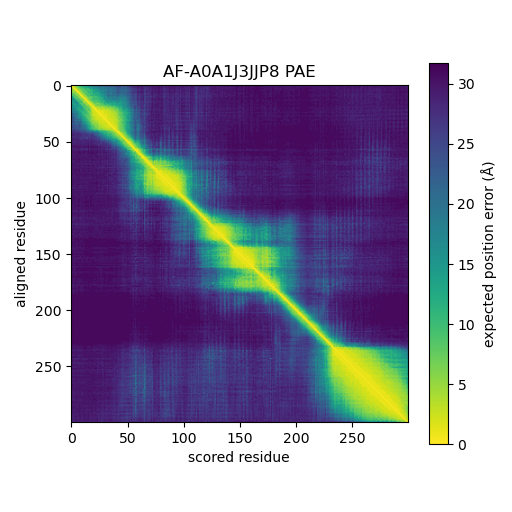0.760 -35.221 1.00 84.19 179 PHE A CA 1
ATOM 1418 C C . PHE A 1 179 ? 43.216 -10.893 -34.161 1.00 84.19 179 PHE A C 1
ATOM 1420 O O . PHE A 1 179 ? 42.915 -11.130 -32.992 1.00 84.19 179 PHE A O 1
ATOM 1427 N N . VAL A 1 180 ? 44.480 -10.685 -34.545 1.00 80.38 180 VAL A N 1
ATOM 1428 C CA . VAL A 1 180 ? 45.638 -10.778 -33.641 1.00 80.38 180 VAL A CA 1
ATOM 1429 C C . VAL A 1 180 ? 45.722 -9.570 -32.699 1.00 80.38 180 VAL A C 1
ATOM 1431 O O . VAL A 1 180 ? 45.990 -9.735 -31.511 1.00 80.38 180 VAL A O 1
ATOM 1434 N N . ARG A 1 181 ? 45.434 -8.353 -33.184 1.00 72.88 181 ARG A N 1
ATOM 1435 C CA . ARG A 1 181 ? 45.473 -7.124 -32.364 1.00 72.88 181 ARG A CA 1
ATOM 1436 C C . ARG A 1 181 ? 44.205 -6.927 -31.532 1.00 72.88 181 ARG A C 1
ATOM 1438 O O . ARG A 1 181 ? 44.285 -6.422 -30.414 1.00 72.88 181 ARG A O 1
ATOM 1445 N N . LYS A 1 182 ? 43.047 -7.397 -32.015 1.00 76.81 182 LYS A N 1
ATOM 1446 C CA . LYS A 1 182 ? 41.758 -7.311 -31.302 1.00 76.81 182 LYS A CA 1
ATOM 1447 C C . LYS A 1 182 ? 41.768 -8.006 -29.933 1.00 76.81 182 LYS A C 1
ATOM 1449 O O . LYS A 1 182 ? 41.022 -7.599 -29.050 1.00 76.81 182 LYS A O 1
ATOM 1454 N N . GLY A 1 183 ? 42.604 -9.030 -29.741 1.00 67.88 183 GLY A N 1
ATOM 1455 C CA . GLY A 1 183 ? 42.735 -9.723 -28.455 1.00 67.88 183 GLY A CA 1
ATOM 1456 C C . GLY A 1 183 ? 43.556 -8.978 -27.394 1.00 67.88 183 GLY A C 1
ATOM 1457 O O . GLY A 1 183 ? 43.462 -9.327 -26.222 1.00 67.88 183 GLY A O 1
ATOM 1458 N N . ILE A 1 184 ? 44.358 -7.978 -27.784 1.00 65.50 184 ILE A N 1
ATOM 1459 C CA . ILE A 1 184 ? 45.396 -7.376 -26.924 1.00 65.50 184 ILE A CA 1
ATOM 1460 C C . ILE A 1 184 ? 45.090 -5.901 -26.604 1.00 65.50 184 ILE A C 1
ATOM 1462 O O . ILE A 1 184 ? 45.507 -5.396 -25.565 1.00 65.50 184 ILE A O 1
ATOM 1466 N N . SER A 1 185 ? 44.330 -5.200 -27.450 1.00 54.72 185 SER A N 1
ATOM 1467 C CA . SER A 1 185 ? 44.096 -3.755 -27.330 1.00 54.72 185 SER A CA 1
ATOM 1468 C C . SER A 1 185 ? 42.616 -3.442 -27.089 1.00 54.72 185 SER A C 1
ATOM 1470 O O . SER A 1 185 ? 41.865 -3.230 -28.038 1.00 54.72 185 SER A O 1
ATOM 1472 N N . HIS A 1 186 ? 42.182 -3.389 -25.827 1.00 55.66 186 HIS A N 1
ATOM 1473 C CA . HIS A 1 186 ? 40.842 -2.892 -25.471 1.00 55.66 186 HIS A CA 1
ATOM 1474 C C . HIS A 1 186 ? 40.841 -1.480 -24.854 1.00 55.66 186 HIS A C 1
ATOM 1476 O O . HIS A 1 186 ? 39.842 -1.088 -24.266 1.00 55.66 186 HIS A O 1
ATOM 1482 N N . GLU A 1 187 ? 41.912 -0.691 -24.992 1.00 49.91 187 GLU A N 1
ATOM 1483 C CA . GLU A 1 187 ? 42.014 0.576 -24.242 1.00 49.91 187 GLU A CA 1
ATOM 1484 C C . GLU A 1 187 ? 41.957 1.867 -25.081 1.00 49.91 187 GLU A C 1
ATOM 1486 O O . GLU A 1 187 ? 41.878 2.943 -24.504 1.00 49.91 187 GLU A O 1
ATOM 1491 N N . GLU A 1 188 ? 41.926 1.838 -26.419 1.00 48.75 188 GLU A N 1
ATOM 1492 C CA . GLU A 1 188 ? 41.976 3.108 -27.171 1.00 48.75 188 GLU A CA 1
ATOM 1493 C C . GLU A 1 188 ? 41.239 3.077 -28.517 1.00 48.75 188 GLU A C 1
ATOM 1495 O O . GLU A 1 188 ? 41.836 3.230 -29.571 1.00 48.75 188 GLU A O 1
ATOM 1500 N N . TYR A 1 189 ? 39.916 2.885 -28.497 1.00 50.50 189 TYR A N 1
ATOM 1501 C CA . TYR A 1 189 ? 39.031 3.312 -29.593 1.00 50.50 189 TYR A CA 1
ATOM 1502 C C . TYR A 1 189 ? 37.669 3.753 -29.030 1.00 50.50 189 TYR A C 1
ATOM 1504 O O . TYR A 1 189 ? 37.138 3.076 -28.144 1.00 50.50 189 TYR A O 1
ATOM 1512 N N . PRO A 1 190 ? 37.051 4.846 -29.529 1.00 44.31 190 PRO A N 1
ATOM 1513 C CA . PRO A 1 190 ? 35.725 5.263 -29.088 1.00 44.31 190 PRO A CA 1
ATOM 1514 C C . PRO A 1 190 ? 34.691 4.220 -29.521 1.00 44.31 190 PRO A C 1
ATOM 1516 O O . PRO A 1 190 ? 34.369 4.087 -30.699 1.00 44.31 190 PRO A O 1
ATOM 1519 N N . GLN A 1 191 ? 34.188 3.467 -28.549 1.00 40.03 191 GLN A N 1
ATOM 1520 C CA . GLN A 1 191 ? 33.055 2.552 -28.659 1.00 40.03 191 GLN A CA 1
ATOM 1521 C C . GLN A 1 191 ? 31.810 3.261 -29.232 1.00 40.03 191 GLN A C 1
ATOM 1523 O O . GLN A 1 191 ? 31.286 4.168 -28.581 1.00 40.03 191 GLN A O 1
ATOM 1528 N N . PRO A 1 192 ? 31.229 2.818 -30.364 1.00 39.75 192 PRO A N 1
ATOM 1529 C CA . PRO A 1 192 ? 29.797 2.919 -30.563 1.00 39.75 192 PRO A CA 1
ATOM 1530 C C . PRO A 1 192 ? 29.142 1.684 -29.935 1.00 39.75 192 PRO A C 1
ATOM 1532 O O . PRO A 1 192 ? 29.212 0.566 -30.446 1.00 39.75 192 PRO A O 1
ATOM 1535 N N . SER A 1 193 ? 28.502 1.926 -28.797 1.00 48.81 193 SER A N 1
ATOM 1536 C CA . SER A 1 193 ? 27.576 1.030 -28.115 1.00 48.81 193 SER A CA 1
ATOM 1537 C C . SER A 1 193 ? 26.590 0.377 -29.090 1.00 48.81 193 SER A C 1
ATOM 1539 O O . SER A 1 193 ? 25.718 1.045 -29.647 1.00 48.81 193 SER A O 1
ATOM 1541 N N . SER A 1 194 ? 26.680 -0.939 -29.261 1.00 37.91 194 SER A N 1
ATOM 1542 C CA . SER A 1 194 ? 25.622 -1.728 -29.888 1.00 37.91 194 SER A CA 1
ATOM 1543 C C . SER A 1 194 ? 25.633 -3.129 -29.298 1.00 37.91 194 SER A C 1
ATOM 1545 O O . SER A 1 194 ? 26.195 -4.071 -29.855 1.00 37.91 194 SER A O 1
ATOM 1547 N N . THR A 1 195 ? 24.991 -3.245 -28.140 1.00 45.53 195 THR A N 1
ATOM 1548 C CA . THR A 1 195 ? 24.531 -4.503 -27.559 1.00 45.53 195 THR A CA 1
ATOM 1549 C C . THR A 1 195 ? 23.711 -5.273 -28.594 1.00 45.53 195 THR A C 1
ATOM 1551 O O . THR A 1 195 ? 22.569 -4.922 -28.873 1.00 45.53 195 THR A O 1
ATOM 1554 N N . CYS A 1 196 ? 24.274 -6.338 -29.157 1.00 32.56 196 CYS A N 1
ATOM 1555 C CA . CYS A 1 196 ? 23.492 -7.402 -29.778 1.00 32.56 196 CYS A CA 1
ATOM 1556 C C . CYS A 1 196 ? 24.242 -8.729 -29.625 1.00 32.56 196 CYS A C 1
ATOM 1558 O O . CYS A 1 196 ? 25.254 -8.997 -30.265 1.00 32.56 196 CYS A O 1
ATOM 1560 N N . ASN A 1 197 ? 23.740 -9.540 -28.698 1.00 44.84 197 ASN A N 1
ATOM 1561 C CA . ASN A 1 197 ? 24.165 -10.911 -28.470 1.00 44.84 197 ASN A CA 1
ATOM 1562 C C . ASN A 1 197 ? 23.673 -11.752 -29.649 1.00 44.84 197 ASN A C 1
ATOM 1564 O O . ASN A 1 197 ? 22.464 -11.877 -29.819 1.00 44.84 197 ASN A O 1
ATOM 1568 N N . ASN A 1 198 ? 24.572 -12.316 -30.454 1.00 41.25 198 ASN A N 1
ATOM 1569 C CA . ASN A 1 198 ? 24.217 -13.321 -31.454 1.00 41.25 198 ASN A CA 1
ATOM 1570 C C . ASN A 1 198 ? 25.421 -14.213 -31.761 1.00 41.25 198 ASN A C 1
ATOM 1572 O O . ASN A 1 198 ? 26.402 -13.741 -32.329 1.00 41.25 198 ASN A O 1
ATOM 1576 N N . SER A 1 199 ? 25.315 -15.490 -31.393 1.00 36.28 199 SER A N 1
ATOM 1577 C CA . SER A 1 199 ? 25.806 -16.680 -32.120 1.00 36.28 199 SER A CA 1
ATOM 1578 C C . SER A 1 199 ? 25.593 -17.874 -31.183 1.00 36.28 199 SER A C 1
ATOM 1580 O O . SER A 1 199 ? 26.313 -18.034 -30.206 1.00 36.28 199 SER A O 1
ATOM 1582 N N . ILE A 1 200 ? 24.442 -18.553 -31.233 1.00 36.03 200 ILE A N 1
ATOM 1583 C CA . ILE A 1 200 ? 24.118 -19.634 -32.186 1.00 36.03 200 ILE A CA 1
ATOM 1584 C C . ILE A 1 200 ? 25.274 -20.639 -32.246 1.00 36.03 200 ILE A C 1
ATOM 1586 O O . ILE A 1 200 ? 26.249 -20.464 -32.968 1.00 36.03 200 ILE A O 1
ATOM 1590 N N . SER A 1 201 ? 25.136 -21.666 -31.410 1.00 36.78 201 SER A N 1
ATOM 1591 C CA . SER A 1 201 ? 26.001 -22.837 -31.322 1.00 36.78 201 SER A CA 1
ATOM 1592 C C . SER A 1 201 ? 25.707 -23.793 -32.480 1.00 36.78 201 SER A C 1
ATOM 1594 O O . SER A 1 201 ? 24.540 -24.079 -32.754 1.00 36.78 201 SER A O 1
ATOM 1596 N N . ALA A 1 202 ? 26.755 -24.298 -33.129 1.00 32.91 202 ALA A N 1
ATOM 1597 C CA . ALA A 1 202 ? 26.705 -25.451 -34.023 1.00 32.91 202 ALA A CA 1
ATOM 1598 C C . ALA A 1 202 ? 27.417 -26.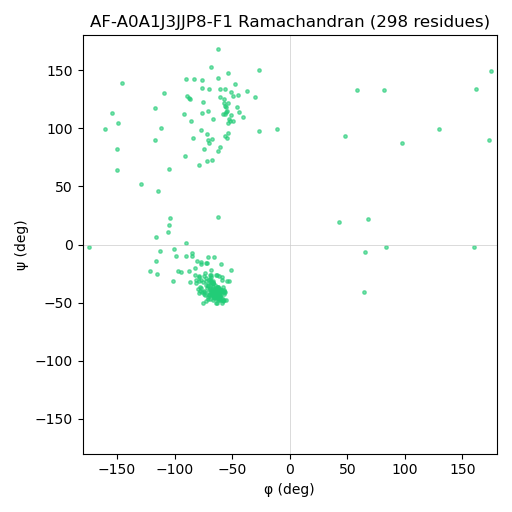630 -33.326 1.00 32.91 202 ALA A C 1
ATOM 1600 O O . ALA A 1 202 ? 28.527 -26.429 -32.824 1.00 32.91 202 ALA A O 1
ATOM 1601 N N . PRO A 1 203 ? 26.819 -27.834 -33.253 1.00 39.88 203 PRO A N 1
ATOM 1602 C CA . PRO A 1 203 ? 27.434 -28.979 -32.589 1.00 39.88 203 PRO A CA 1
ATOM 1603 C C . PRO A 1 203 ? 28.279 -29.802 -33.577 1.00 39.88 203 PRO A C 1
ATOM 1605 O O . PRO A 1 203 ? 27.841 -30.001 -34.712 1.00 39.88 203 PRO A O 1
ATOM 1608 N N . PRO A 1 204 ? 29.439 -30.352 -33.176 1.00 43.75 204 PRO A N 1
ATOM 1609 C CA . PRO A 1 204 ? 29.990 -31.517 -33.838 1.00 43.75 204 PRO A CA 1
ATOM 1610 C C . PRO A 1 204 ? 29.455 -32.794 -33.172 1.00 43.75 204 PRO A C 1
ATOM 1612 O O . PRO A 1 204 ? 29.504 -32.961 -31.953 1.00 43.75 204 PRO A O 1
ATOM 1615 N N . GLU A 1 205 ? 28.915 -33.659 -34.023 1.00 43.91 205 GLU A N 1
ATOM 1616 C CA . GLU A 1 205 ? 28.644 -35.078 -33.791 1.00 43.91 205 GLU A CA 1
ATOM 1617 C C . GLU A 1 205 ? 29.941 -35.868 -33.511 1.00 43.91 205 GLU A C 1
ATOM 1619 O O . GLU A 1 205 ? 31.039 -35.378 -33.777 1.00 43.91 205 GLU A O 1
ATOM 1624 N N . ASP A 1 206 ? 29.751 -37.115 -33.054 1.00 40.22 206 ASP A N 1
ATOM 1625 C CA . ASP A 1 206 ? 30.684 -38.260 -33.072 1.00 40.22 206 ASP A CA 1
ATOM 1626 C C . ASP A 1 206 ? 31.523 -38.587 -31.805 1.00 40.22 206 ASP A C 1
ATOM 1628 O O . ASP A 1 206 ? 32.692 -38.234 -31.686 1.00 40.22 206 ASP A O 1
ATOM 1632 N N . LEU A 1 207 ? 30.964 -39.400 -30.881 1.00 41.03 207 LEU A N 1
ATOM 1633 C CA . LEU A 1 207 ? 31.192 -40.870 -30.773 1.00 41.03 207 LEU A CA 1
ATOM 1634 C C . LEU A 1 207 ? 30.803 -41.485 -29.396 1.00 41.03 207 LEU A C 1
ATOM 1636 O O . LEU A 1 207 ? 31.151 -40.998 -28.327 1.00 41.03 207 LEU A O 1
ATOM 1640 N N . LYS A 1 208 ? 30.093 -42.622 -29.499 1.00 43.16 208 LYS A N 1
ATOM 1641 C CA . LYS A 1 208 ? 29.714 -43.707 -28.548 1.00 43.16 208 LYS A CA 1
ATOM 1642 C C . LYS A 1 208 ? 30.699 -43.912 -27.358 1.00 43.16 208 LYS A C 1
ATOM 1644 O O . LYS A 1 208 ? 31.896 -43.807 -27.567 1.00 43.16 208 LYS A O 1
ATOM 1649 N N . ARG A 1 209 ? 30.339 -44.362 -26.138 1.00 36.84 209 ARG A N 1
ATOM 1650 C CA . ARG A 1 209 ? 29.556 -45.558 -25.744 1.00 36.84 209 ARG A CA 1
ATOM 1651 C C . ARG A 1 209 ? 29.523 -45.701 -24.195 1.00 36.84 209 ARG A C 1
ATOM 1653 O O . ARG A 1 209 ? 30.529 -45.419 -23.563 1.00 36.84 209 ARG A O 1
ATOM 1660 N N . ASP A 1 210 ? 28.425 -46.276 -23.689 1.00 38.72 210 ASP A N 1
ATOM 1661 C CA . ASP A 1 210 ? 28.214 -47.072 -22.449 1.00 38.72 210 ASP A CA 1
ATOM 1662 C C . ASP A 1 210 ? 28.518 -46.519 -21.045 1.00 38.72 210 ASP A C 1
ATOM 1664 O O . ASP A 1 210 ? 29.635 -46.129 -20.730 1.00 38.72 210 ASP A O 1
ATOM 1668 N N . GLY A 1 211 ? 27.543 -46.725 -20.151 1.00 36.47 211 GLY A N 1
ATOM 1669 C CA . GLY A 1 211 ? 27.730 -46.749 -18.697 1.00 36.47 211 GLY A CA 1
ATOM 1670 C C . GLY A 1 211 ? 26.742 -45.850 -17.966 1.00 36.47 211 GLY A C 1
ATOM 1671 O O . GLY A 1 211 ? 26.928 -44.641 -17.927 1.00 36.47 211 GLY A O 1
ATOM 1672 N N . GLY A 1 212 ? 25.673 -46.438 -17.426 1.00 46.75 212 GLY A N 1
ATOM 1673 C CA . GLY A 1 212 ? 24.608 -45.715 -16.737 1.00 46.75 212 GLY A CA 1
ATOM 1674 C C . GLY A 1 212 ? 25.067 -44.977 -15.479 1.00 46.75 212 GLY A C 1
ATOM 1675 O O . GLY A 1 212 ? 25.889 -45.488 -14.727 1.00 46.75 212 GLY A O 1
ATOM 1676 N N . ASP A 1 213 ? 24.485 -43.800 -15.264 1.00 43.34 213 ASP A N 1
ATOM 1677 C CA . ASP A 1 213 ? 24.236 -43.228 -13.941 1.00 43.34 213 ASP A CA 1
ATOM 1678 C C . ASP A 1 213 ? 23.144 -42.152 -14.075 1.00 43.34 213 ASP A C 1
ATOM 1680 O O . ASP A 1 213 ? 23.337 -41.033 -14.561 1.00 43.34 213 ASP A O 1
ATOM 1684 N N . ASP A 1 214 ? 21.939 -42.561 -13.723 1.00 54.09 214 ASP A N 1
ATOM 1685 C CA . ASP A 1 214 ? 20.725 -41.784 -13.576 1.00 54.09 214 ASP A CA 1
ATOM 1686 C C . ASP A 1 214 ? 20.787 -40.942 -12.294 1.00 54.09 214 ASP A C 1
ATOM 1688 O O . ASP A 1 214 ? 20.230 -41.305 -11.265 1.00 54.09 214 ASP A O 1
ATOM 1692 N N . GLY A 1 215 ? 21.443 -39.774 -12.336 1.00 54.72 215 GLY A N 1
ATOM 1693 C CA . GLY A 1 215 ? 21.466 -38.937 -11.126 1.00 54.72 215 GLY A CA 1
ATOM 1694 C C . GLY A 1 215 ? 22.090 -37.543 -11.155 1.00 54.72 215 GLY A C 1
ATOM 1695 O O . GLY A 1 215 ? 22.020 -36.857 -10.139 1.00 54.72 215 GLY A O 1
ATOM 1696 N N . SER A 1 216 ? 22.675 -37.064 -12.259 1.00 51.56 216 SER A N 1
ATOM 1697 C CA . SER A 1 216 ? 23.498 -35.836 -12.214 1.00 51.56 216 SER A CA 1
ATOM 1698 C C . SER A 1 216 ? 23.128 -34.776 -13.260 1.00 51.56 216 SER A C 1
ATOM 1700 O O . SER A 1 216 ? 23.975 -34.266 -13.986 1.00 51.56 216 SER A O 1
ATOM 1702 N N . LEU A 1 217 ? 21.846 -34.398 -13.329 1.00 52.47 217 LEU A N 1
ATOM 1703 C CA . LEU A 1 217 ? 21.376 -33.268 -14.156 1.00 52.47 217 LEU A CA 1
ATOM 1704 C C . LEU A 1 217 ? 21.363 -31.907 -13.426 1.00 52.47 217 LEU A C 1
ATOM 1706 O O . LEU A 1 217 ? 21.005 -30.899 -14.027 1.00 52.47 217 LEU A O 1
ATOM 1710 N N . PHE A 1 218 ? 21.791 -31.838 -12.159 1.00 48.66 218 PHE A N 1
ATOM 1711 C CA . PHE A 1 218 ? 21.794 -30.588 -11.374 1.00 48.66 218 PHE A CA 1
ATOM 1712 C C . PHE A 1 218 ? 23.187 -30.090 -10.946 1.00 48.66 218 PHE A C 1
ATOM 1714 O O . PHE A 1 218 ? 23.286 -29.100 -10.225 1.00 48.66 218 PHE A O 1
ATOM 1721 N N . SER A 1 219 ? 24.272 -30.723 -11.407 1.00 43.78 219 SER A N 1
ATOM 1722 C CA . SER A 1 219 ? 25.655 -30.322 -11.075 1.00 43.78 219 SER A CA 1
ATOM 1723 C C . SER A 1 219 ? 26.391 -29.622 -12.228 1.00 43.78 219 SER A C 1
ATOM 1725 O O . SER A 1 219 ? 27.595 -29.364 -12.160 1.00 43.78 219 SER A O 1
ATOM 1727 N N . THR A 1 220 ? 25.688 -29.254 -13.303 1.00 45.28 220 THR A N 1
ATOM 1728 C CA . THR A 1 220 ? 26.265 -28.402 -14.346 1.00 45.28 220 THR A CA 1
ATOM 1729 C C . THR A 1 220 ? 26.424 -26.996 -13.784 1.00 45.28 220 THR A C 1
ATOM 1731 O O . THR A 1 220 ? 25.530 -26.155 -13.860 1.00 45.28 220 THR A O 1
ATOM 1734 N N . LYS A 1 221 ? 27.588 -26.734 -13.187 1.00 50.22 221 LYS A N 1
ATOM 1735 C CA . LYS A 1 221 ? 28.078 -25.380 -12.964 1.00 50.22 221 LYS A CA 1
ATOM 1736 C C . LYS A 1 221 ? 28.046 -24.685 -14.322 1.00 50.22 221 LYS A C 1
ATOM 1738 O O . LYS A 1 221 ? 28.902 -24.939 -15.166 1.00 50.22 221 LYS A O 1
ATOM 1743 N N . PHE A 1 222 ? 27.065 -23.812 -14.531 1.00 41.44 222 PHE A N 1
ATOM 1744 C CA . PHE A 1 222 ? 27.162 -22.746 -15.516 1.00 41.44 222 PHE A CA 1
ATOM 1745 C C . PHE A 1 222 ? 28.320 -21.849 -15.069 1.00 41.44 222 PHE A C 1
ATOM 1747 O O . PHE A 1 222 ? 28.130 -20.822 -14.423 1.00 41.44 222 PHE A O 1
ATOM 1754 N N . ALA A 1 223 ? 29.548 -22.264 -15.375 1.00 53.31 223 ALA A N 1
ATOM 1755 C CA . ALA A 1 223 ? 30.696 -21.380 -15.414 1.00 53.31 223 ALA A CA 1
ATOM 1756 C C . ALA A 1 223 ? 30.522 -20.511 -16.664 1.00 53.31 223 ALA A C 1
ATOM 1758 O O . ALA A 1 223 ? 31.161 -20.714 -17.693 1.00 53.31 223 ALA A O 1
ATOM 1759 N N . GLY A 1 224 ? 29.557 -19.591 -16.581 1.00 46.38 224 GLY A N 1
ATOM 1760 C CA . GLY A 1 224 ? 29.386 -18.514 -17.533 1.00 46.38 224 GLY A CA 1
ATOM 1761 C C . GLY A 1 224 ? 30.674 -17.708 -17.552 1.00 46.38 224 GLY A C 1
ATOM 1762 O O . GLY A 1 224 ? 31.050 -17.078 -16.563 1.00 46.38 224 GLY A O 1
ATOM 1763 N N . LEU A 1 225 ? 31.358 -17.797 -18.683 1.00 51.00 225 LEU A N 1
ATOM 1764 C CA . LEU A 1 225 ? 32.514 -17.014 -19.074 1.00 51.00 225 LEU A CA 1
ATOM 1765 C C . LEU A 1 225 ? 32.148 -15.518 -18.963 1.00 51.00 225 LEU A C 1
ATOM 1767 O O . LEU A 1 225 ? 31.549 -14.962 -19.877 1.00 51.00 225 LEU A O 1
ATOM 1771 N N . GLY A 1 226 ? 32.406 -14.888 -17.810 1.00 52.84 226 GLY A N 1
ATOM 1772 C CA . GLY A 1 226 ? 32.077 -13.469 -17.607 1.00 52.84 226 GLY A CA 1
ATOM 1773 C C . GLY A 1 226 ? 31.963 -12.936 -16.174 1.00 52.84 226 GLY A C 1
ATOM 1774 O O . GLY A 1 226 ? 31.737 -11.742 -16.020 1.00 52.84 226 GLY A O 1
ATOM 1775 N N . HIS A 1 227 ? 32.122 -13.740 -15.116 1.00 50.81 227 HIS A N 1
ATOM 1776 C CA . HIS A 1 227 ? 32.014 -13.234 -13.736 1.00 50.81 227 HIS A CA 1
ATOM 1777 C C . HIS A 1 227 ? 33.374 -13.095 -13.040 1.00 50.81 227 HIS A C 1
ATOM 1779 O O . HIS A 1 227 ? 33.682 -13.771 -12.065 1.00 50.81 227 HIS A O 1
ATOM 1785 N N . ALA A 1 228 ? 34.197 -12.188 -13.559 1.00 44.09 228 ALA A N 1
ATOM 1786 C CA . ALA A 1 228 ? 35.317 -11.606 -12.822 1.00 44.09 228 ALA A CA 1
ATOM 1787 C C . ALA A 1 228 ? 35.067 -10.102 -12.608 1.00 44.09 228 ALA A C 1
ATOM 1789 O O . ALA A 1 228 ? 35.936 -9.272 -12.846 1.00 44.09 228 ALA A O 1
ATOM 1790 N N . ILE A 1 229 ? 33.850 -9.743 -12.184 1.00 53.00 229 ILE A N 1
ATOM 1791 C CA . ILE A 1 229 ? 33.587 -8.455 -11.532 1.00 53.00 229 ILE A CA 1
ATOM 1792 C C . ILE A 1 229 ? 33.877 -8.676 -10.044 1.00 53.00 229 ILE A C 1
ATOM 1794 O O . ILE A 1 229 ? 33.421 -9.657 -9.459 1.00 53.00 229 ILE A O 1
ATOM 1798 N N . GLY A 1 230 ? 34.754 -7.836 -9.492 1.00 52.72 230 GLY A N 1
ATOM 1799 C CA . GLY A 1 230 ? 35.558 -8.070 -8.290 1.00 52.72 230 GLY A CA 1
ATOM 1800 C C . 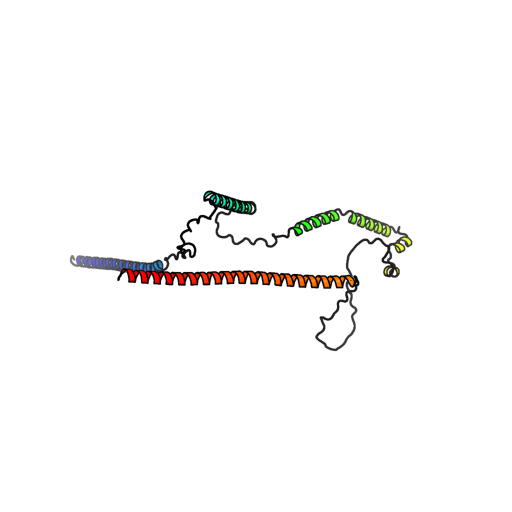GLY A 1 230 ? 34.893 -8.850 -7.151 1.00 52.72 230 GLY A C 1
ATOM 1801 O O . GLY A 1 230 ? 33.820 -8.513 -6.664 1.00 52.72 230 GLY A O 1
ATOM 1802 N N . THR A 1 231 ? 35.608 -9.847 -6.634 1.00 55.59 231 THR A N 1
ATOM 1803 C CA . THR A 1 231 ? 35.256 -10.644 -5.443 1.00 55.59 231 THR A CA 1
ATOM 1804 C C . THR A 1 231 ? 34.907 -9.803 -4.204 1.00 55.59 231 THR A C 1
ATOM 1806 O O . THR A 1 231 ? 34.179 -10.267 -3.323 1.00 55.59 231 THR A O 1
ATOM 1809 N N . ALA A 1 232 ? 35.372 -8.550 -4.149 1.00 58.56 232 ALA A N 1
ATOM 1810 C CA . ALA A 1 232 ? 34.992 -7.569 -3.138 1.00 58.56 232 ALA A CA 1
ATOM 1811 C C . ALA A 1 232 ? 33.478 -7.256 -3.132 1.00 58.56 232 ALA A C 1
ATOM 1813 O O . ALA A 1 232 ? 32.902 -7.156 -2.048 1.00 58.56 232 ALA A O 1
ATOM 1814 N N . ASP A 1 233 ? 32.822 -7.189 -4.295 1.00 71.31 233 ASP A N 1
ATOM 1815 C CA . ASP A 1 233 ? 31.398 -6.842 -4.437 1.00 71.31 233 ASP A CA 1
ATOM 1816 C C . ASP A 1 233 ? 30.476 -7.996 -4.002 1.00 71.31 233 ASP A C 1
ATOM 1818 O O . ASP A 1 233 ? 29.539 -7.818 -3.225 1.00 71.31 233 ASP A O 1
ATOM 1822 N N . ILE A 1 234 ? 30.828 -9.239 -4.350 1.00 80.88 234 ILE A N 1
ATOM 1823 C CA . ILE A 1 234 ? 30.066 -10.433 -3.938 1.00 80.88 234 ILE A CA 1
ATOM 1824 C C . ILE A 1 234 ? 30.037 -10.567 -2.407 1.00 80.88 234 ILE A C 1
ATOM 1826 O O . ILE A 1 234 ? 28.999 -10.874 -1.818 1.00 80.88 234 ILE A O 1
ATOM 1830 N N . SER A 1 235 ? 31.161 -10.297 -1.734 1.00 84.62 235 SER A N 1
ATOM 1831 C CA . SER A 1 235 ? 31.237 -10.336 -0.267 1.00 84.62 235 SER A CA 1
ATOM 1832 C C . SER A 1 235 ? 30.391 -9.246 0.409 1.00 84.62 235 SER A C 1
ATOM 1834 O O . SER A 1 235 ? 29.878 -9.443 1.513 1.00 84.62 235 SER A O 1
ATOM 1836 N N . GLN A 1 236 ? 30.232 -8.089 -0.239 1.00 88.25 236 GLN A N 1
ATOM 1837 C CA . GLN A 1 236 ? 29.351 -7.016 0.217 1.00 88.25 236 GLN A CA 1
ATOM 1838 C C . GLN A 1 236 ? 27.891 -7.402 -0.001 1.00 88.25 236 GLN A C 1
ATOM 1840 O O . GLN A 1 236 ? 27.117 -7.370 0.951 1.00 88.25 236 GLN A O 1
ATOM 1845 N N . HIS A 1 237 ? 27.543 -7.884 -1.193 1.00 87.75 237 HIS A N 1
ATOM 1846 C CA . HIS A 1 237 ? 26.205 -8.371 -1.513 1.00 87.75 237 HIS A CA 1
ATOM 1847 C C . HIS A 1 237 ? 25.733 -9.466 -0.541 1.00 87.75 237 HIS A C 1
ATOM 1849 O O . HIS A 1 237 ? 24.642 -9.370 0.013 1.00 87.75 237 HIS A O 1
ATOM 1855 N N . VAL A 1 238 ? 26.559 -10.479 -0.254 1.00 92.50 238 VAL A N 1
ATOM 1856 C CA . VAL A 1 238 ? 26.200 -11.555 0.693 1.00 92.50 238 VAL A CA 1
ATOM 1857 C C . VAL A 1 238 ? 25.975 -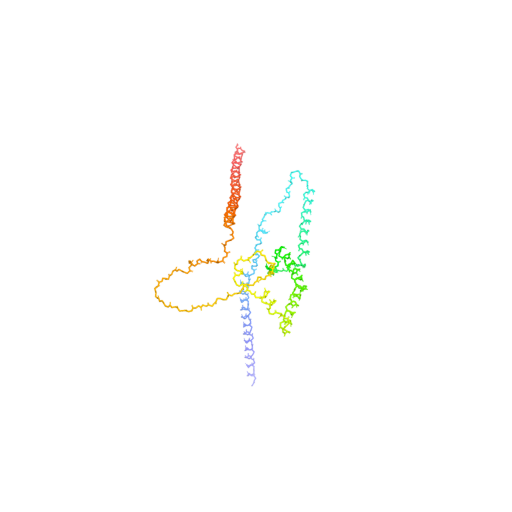11.020 2.113 1.00 92.50 238 VAL A C 1
ATOM 1859 O O . VAL A 1 238 ? 25.081 -11.503 2.811 1.00 92.50 238 VAL A O 1
ATOM 1862 N N . ARG A 1 239 ? 26.755 -10.022 2.550 1.00 94.00 239 ARG A N 1
ATOM 1863 C CA . ARG A 1 239 ? 26.552 -9.368 3.852 1.00 94.00 239 ARG A CA 1
ATOM 1864 C C . ARG A 1 239 ? 25.248 -8.582 3.891 1.00 94.00 239 ARG A C 1
ATOM 1866 O O . ARG A 1 239 ? 24.472 -8.797 4.811 1.00 94.00 239 ARG A O 1
ATOM 1873 N N . LEU A 1 240 ? 24.982 -7.765 2.875 1.00 94.19 240 LEU A N 1
ATOM 1874 C CA . LEU A 1 240 ? 23.751 -6.979 2.771 1.00 94.19 240 LEU A CA 1
ATOM 1875 C C . LEU A 1 240 ? 22.513 -7.879 2.736 1.00 94.19 240 LEU A C 1
ATOM 1877 O O . LEU A 1 240 ? 21.536 -7.633 3.435 1.00 94.19 240 LEU A O 1
ATOM 1881 N N . VAL A 1 241 ? 22.564 -8.974 1.974 1.00 96.00 241 VAL A N 1
ATOM 1882 C CA . VAL A 1 241 ? 21.474 -9.953 1.945 1.00 96.00 241 VAL A CA 1
ATOM 1883 C C . VAL A 1 241 ? 21.259 -10.554 3.332 1.00 96.00 241 VAL A C 1
ATOM 1885 O O . VAL A 1 241 ? 20.117 -10.638 3.777 1.00 96.00 241 VAL A O 1
ATOM 1888 N N . ARG A 1 242 ? 22.322 -10.957 4.037 1.00 96.12 242 ARG A N 1
ATOM 1889 C CA . ARG A 1 242 ? 22.209 -11.492 5.402 1.00 96.12 242 ARG A CA 1
ATOM 1890 C C . ARG A 1 242 ? 21.598 -10.469 6.364 1.00 96.12 242 ARG A C 1
ATOM 1892 O O . ARG A 1 242 ? 20.669 -10.819 7.083 1.00 96.12 242 ARG A O 1
ATOM 1899 N N . GLU A 1 243 ? 22.072 -9.230 6.324 1.00 96.12 243 GLU A N 1
ATOM 1900 C CA . GLU A 1 243 ? 21.581 -8.126 7.152 1.00 96.12 243 GLU A CA 1
ATOM 1901 C C . GLU A 1 243 ? 20.082 -7.890 6.935 1.00 96.12 243 GLU A C 1
ATOM 1903 O O . GLU A 1 243 ? 19.314 -7.898 7.892 1.00 96.12 243 GLU A O 1
ATOM 1908 N N . VAL A 1 244 ? 19.624 -7.831 5.682 1.00 97.25 244 VAL A N 1
ATOM 1909 C CA . VAL A 1 244 ? 18.192 -7.691 5.371 1.00 97.25 244 VAL A CA 1
ATOM 1910 C C . VAL A 1 244 ? 17.368 -8.856 5.933 1.00 97.25 244 VAL A C 1
ATOM 1912 O O . VAL A 1 244 ? 16.266 -8.648 6.439 1.00 97.25 244 VAL A O 1
ATOM 1915 N N . HIS A 1 245 ? 17.872 -10.093 5.882 1.00 97.94 245 HIS A N 1
ATOM 1916 C CA . HIS A 1 245 ? 17.163 -11.232 6.481 1.00 97.94 245 HIS A CA 1
ATOM 1917 C C . HIS A 1 245 ? 17.070 -11.109 8.005 1.00 97.94 245 HIS A C 1
ATOM 1919 O O . HIS A 1 245 ? 16.023 -11.410 8.584 1.00 97.94 245 HIS A O 1
ATOM 1925 N N . GLU A 1 246 ? 18.140 -10.654 8.653 1.00 96.62 246 GLU A N 1
ATOM 1926 C CA . GLU A 1 246 ? 18.165 -10.397 10.091 1.00 96.62 246 GLU A CA 1
ATOM 1927 C C . GLU A 1 246 ? 17.189 -9.273 10.467 1.00 96.62 246 GLU A C 1
ATOM 1929 O O . GLU A 1 246 ? 16.385 -9.452 11.383 1.00 96.62 246 GLU A O 1
ATOM 1934 N N . GLU A 1 247 ? 17.154 -8.172 9.714 1.00 96.00 247 GLU A N 1
ATOM 1935 C CA . GLU A 1 247 ? 16.192 -7.082 9.906 1.00 96.00 247 GLU A CA 1
ATOM 1936 C C . GLU A 1 247 ? 14.742 -7.551 9.747 1.00 96.00 247 GLU A C 1
ATOM 1938 O O . GLU A 1 247 ? 13.878 -7.228 10.568 1.00 96.00 247 GLU A O 1
ATOM 1943 N N . VAL A 1 248 ? 14.461 -8.357 8.720 1.00 97.38 248 VAL A N 1
ATOM 1944 C CA . VAL A 1 248 ? 13.128 -8.931 8.496 1.00 97.38 248 VAL A CA 1
ATOM 1945 C C . VAL A 1 248 ? 12.727 -9.847 9.653 1.00 97.38 248 VAL A C 1
ATOM 1947 O O . VAL A 1 248 ? 11.574 -9.806 10.093 1.00 97.38 248 VAL A O 1
ATOM 1950 N N . ASN A 1 249 ? 13.652 -10.648 10.182 1.00 96.94 249 ASN A N 1
ATOM 1951 C CA . ASN A 1 249 ? 13.389 -11.506 11.336 1.00 96.94 249 ASN A CA 1
ATOM 1952 C C . ASN A 1 249 ? 13.116 -10.680 12.598 1.00 96.94 249 ASN A C 1
ATOM 1954 O O . ASN A 1 249 ? 12.097 -10.900 13.252 1.00 96.94 249 ASN A O 1
ATOM 1958 N N . GLN A 1 250 ? 13.925 -9.655 12.876 1.00 97.19 250 GLN A N 1
ATOM 1959 C CA . GLN A 1 250 ? 13.687 -8.735 13.992 1.00 97.19 250 GLN A CA 1
ATOM 1960 C C . GLN A 1 250 ? 12.341 -8.008 13.861 1.00 97.19 250 GLN A C 1
ATOM 1962 O O . GLN A 1 250 ? 11.627 -7.817 14.847 1.00 97.19 250 GLN A O 1
ATOM 1967 N N . ALA A 1 251 ? 11.957 -7.600 12.648 1.00 96.19 251 ALA A N 1
ATOM 1968 C CA . ALA A 1 251 ? 10.665 -6.969 12.396 1.00 96.19 251 ALA A CA 1
ATOM 1969 C C . ALA A 1 251 ? 9.497 -7.934 12.661 1.00 96.19 251 ALA A C 1
ATOM 1971 O O . ALA A 1 251 ? 8.487 -7.536 13.250 1.00 96.19 251 ALA A O 1
ATOM 1972 N N . ARG A 1 252 ? 9.640 -9.210 12.278 1.00 96.56 252 ARG A N 1
ATOM 1973 C CA . ARG A 1 252 ? 8.662 -10.262 12.594 1.00 96.56 252 ARG A CA 1
ATOM 1974 C C . ARG A 1 252 ? 8.551 -10.482 14.100 1.00 96.56 252 ARG A C 1
ATOM 1976 O O . ARG A 1 252 ? 7.433 -10.484 14.610 1.00 96.56 252 ARG A O 1
ATOM 1983 N N . GLU A 1 253 ? 9.669 -10.592 14.809 1.00 97.00 253 GLU A N 1
ATOM 1984 C CA . GLU A 1 253 ? 9.695 -10.759 16.267 1.00 97.00 253 GLU A CA 1
ATOM 1985 C C . GLU A 1 253 ? 9.002 -9.591 16.979 1.00 97.00 253 GLU A C 1
ATOM 1987 O O . GLU A 1 253 ? 8.043 -9.806 17.724 1.00 97.00 253 GLU A O 1
ATOM 1992 N N . LYS A 1 254 ? 9.362 -8.344 16.650 1.00 97.25 254 LYS A N 1
ATOM 1993 C CA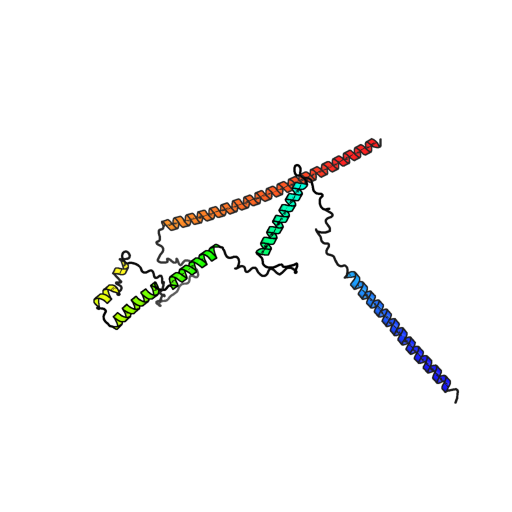 . LYS A 1 254 ? 8.710 -7.137 17.195 1.00 97.25 254 LYS A CA 1
ATOM 1994 C C . LYS A 1 254 ? 7.203 -7.115 16.923 1.00 97.25 254 LYS A C 1
ATOM 1996 O O . LYS A 1 254 ? 6.412 -6.723 17.784 1.00 97.25 254 LYS A O 1
ATOM 2001 N N . ALA A 1 255 ? 6.771 -7.549 15.736 1.00 96.31 255 ALA A N 1
ATOM 2002 C CA . ALA A 1 255 ? 5.351 -7.643 15.406 1.00 96.31 255 ALA A CA 1
ATOM 2003 C C . ALA A 1 255 ? 4.632 -8.718 16.242 1.00 96.31 255 ALA A C 1
ATOM 2005 O O . ALA A 1 255 ? 3.505 -8.491 16.700 1.00 96.31 255 ALA A O 1
ATOM 2006 N N . THR A 1 256 ? 5.273 -9.869 16.472 1.00 96.88 256 THR A N 1
ATOM 2007 C CA . THR A 1 256 ? 4.729 -10.924 17.340 1.00 96.88 256 THR A CA 1
ATOM 2008 C C . THR A 1 256 ? 4.649 -10.482 18.798 1.00 96.88 256 THR A C 1
ATOM 2010 O O . THR A 1 256 ? 3.599 -10.659 19.417 1.00 96.88 256 THR A O 1
ATOM 2013 N N . GLU A 1 257 ? 5.675 -9.803 19.312 1.00 97.44 257 GLU A N 1
ATOM 2014 C CA . GLU A 1 257 ? 5.705 -9.253 20.668 1.00 97.44 257 GLU A CA 1
ATOM 2015 C C . GLU A 1 257 ? 4.600 -8.204 20.864 1.00 97.44 257 GLU A C 1
ATOM 2017 O O . GLU A 1 257 ? 3.838 -8.251 21.832 1.00 97.44 257 GLU A O 1
ATOM 2022 N N . LEU A 1 258 ? 4.416 -7.295 19.899 1.00 96.31 258 LEU A N 1
ATOM 2023 C CA . LEU A 1 258 ? 3.343 -6.302 19.954 1.00 96.31 258 LEU A CA 1
ATOM 2024 C C . LEU A 1 258 ? 1.955 -6.960 19.977 1.00 96.31 258 LEU A C 1
ATOM 2026 O O . LEU A 1 258 ? 1.053 -6.503 20.688 1.00 96.31 258 LEU A O 1
ATOM 2030 N N . LYS A 1 259 ? 1.766 -8.033 19.200 1.00 97.69 259 LYS A N 1
ATOM 2031 C CA . LYS A 1 259 ? 0.520 -8.809 19.198 1.00 97.69 259 LYS A CA 1
ATOM 2032 C C . LYS A 1 259 ? 0.297 -9.490 20.548 1.00 97.69 259 LYS A C 1
ATOM 2034 O O . LYS A 1 259 ? -0.814 -9.402 21.075 1.00 97.69 259 LYS A O 1
ATOM 2039 N N . GLN A 1 260 ? 1.334 -10.097 21.120 1.00 97.62 260 GLN A N 1
ATOM 2040 C CA . GLN A 1 260 ? 1.276 -10.723 22.438 1.00 97.62 260 GLN A CA 1
ATOM 2041 C C . GLN A 1 260 ? 0.924 -9.697 23.522 1.00 97.62 260 GLN A C 1
ATOM 2043 O O . GLN A 1 260 ? -0.039 -9.894 24.259 1.00 97.62 260 GLN A O 1
ATOM 2048 N N . ARG A 1 261 ? 1.580 -8.533 23.536 1.00 97.25 261 ARG A N 1
ATOM 2049 C CA . ARG A 1 261 ? 1.279 -7.448 24.480 1.00 97.25 261 ARG A CA 1
ATOM 2050 C C . ARG A 1 261 ? -0.175 -6.976 24.387 1.00 97.25 261 ARG A C 1
ATOM 2052 O O . ARG A 1 261 ? -0.821 -6.734 25.407 1.00 97.25 261 ARG A O 1
ATOM 2059 N N . ARG A 1 262 ? -0.730 -6.855 23.174 1.00 97.00 262 ARG A N 1
ATOM 2060 C CA . ARG A 1 262 ? -2.157 -6.520 22.978 1.00 97.00 262 ARG A CA 1
ATOM 2061 C C . ARG A 1 262 ? -3.077 -7.614 23.517 1.00 97.00 262 ARG A C 1
ATOM 2063 O O . ARG A 1 262 ? -4.107 -7.304 24.118 1.00 97.00 262 ARG A O 1
ATOM 2070 N N . GLN A 1 263 ? -2.716 -8.878 23.316 1.00 97.25 263 GLN A N 1
ATOM 2071 C CA . GLN A 1 263 ? -3.467 -10.018 23.834 1.00 97.25 263 GLN A CA 1
ATOM 2072 C C . GLN A 1 263 ? -3.445 -10.055 25.366 1.00 97.25 263 GLN A C 1
ATOM 2074 O O . GLN A 1 263 ? -4.500 -10.214 25.977 1.00 97.25 263 GLN A O 1
ATOM 2079 N N . GLU A 1 264 ? -2.291 -9.821 25.986 1.00 97.25 264 GLU A N 1
ATOM 2080 C CA . GLU A 1 264 ? -2.138 -9.726 27.440 1.00 97.25 264 GLU A CA 1
ATOM 2081 C C . GLU A 1 264 ? -2.937 -8.557 28.019 1.00 97.25 264 GLU A C 1
ATOM 2083 O O . GLU A 1 264 ? -3.647 -8.716 29.008 1.00 97.25 264 GLU A O 1
ATOM 2088 N N . GLN A 1 265 ? -2.920 -7.383 27.379 1.00 96.88 265 GLN A N 1
ATOM 2089 C CA . GLN A 1 265 ? -3.767 -6.256 27.787 1.00 96.88 265 GLN A CA 1
ATOM 2090 C C . GLN A 1 265 ? -5.260 -6.599 27.711 1.00 96.88 265 GLN A C 1
ATOM 2092 O O . GLN A 1 265 ? -6.027 -6.250 28.615 1.00 96.88 265 GLN A O 1
ATOM 2097 N N . ALA A 1 266 ? -5.687 -7.300 26.657 1.00 96.38 266 ALA A N 1
ATOM 2098 C CA . ALA A 1 266 ? -7.064 -7.756 26.520 1.00 96.38 266 ALA A CA 1
ATOM 2099 C C . ALA A 1 266 ? -7.431 -8.808 27.582 1.00 96.38 266 ALA A C 1
ATOM 2101 O O . ALA A 1 266 ? -8.524 -8.733 28.148 1.00 96.38 266 ALA A O 1
ATOM 2102 N N . ALA A 1 267 ? -6.528 -9.742 27.893 1.00 97.25 267 ALA A N 1
ATOM 2103 C CA . ALA A 1 267 ? -6.700 -10.737 28.950 1.00 97.25 267 ALA A CA 1
ATOM 2104 C C . ALA A 1 267 ? -6.794 -10.071 30.330 1.00 97.25 267 ALA A C 1
ATOM 2106 O O . ALA A 1 267 ? -7.796 -10.245 31.020 1.00 97.25 267 ALA A O 1
ATOM 2107 N N . ASN A 1 268 ? -5.858 -9.181 30.662 1.00 97.69 268 ASN A N 1
ATOM 2108 C CA . ASN A 1 268 ? -5.875 -8.384 31.889 1.00 97.69 268 ASN A CA 1
ATOM 2109 C C . ASN A 1 268 ? -7.171 -7.577 32.029 1.00 97.69 268 ASN A C 1
ATOM 2111 O O . ASN A 1 268 ? -7.751 -7.484 33.111 1.00 97.69 268 ASN A O 1
ATOM 2115 N N . ARG A 1 269 ? -7.676 -6.997 30.933 1.00 97.12 269 ARG A N 1
ATOM 2116 C CA . ARG A 1 269 ? -8.966 -6.295 30.941 1.00 97.12 269 ARG A CA 1
ATOM 2117 C C . ARG A 1 269 ? -10.126 -7.250 31.221 1.00 97.12 269 ARG A C 1
ATOM 2119 O O . ARG A 1 269 ? -11.002 -6.904 32.011 1.00 97.12 269 ARG A O 1
ATOM 2126 N N . ARG A 1 270 ? -10.143 -8.434 30.600 1.00 97.56 270 ARG A N 1
ATOM 2127 C CA . ARG A 1 270 ? -11.160 -9.471 30.851 1.00 97.56 270 ARG A CA 1
ATOM 2128 C C . ARG A 1 270 ? -11.129 -9.943 32.302 1.00 97.56 270 ARG A C 1
ATOM 2130 O O . ARG A 1 270 ? -12.184 -10.043 32.920 1.00 97.56 270 ARG A O 1
ATOM 2137 N N . GLU A 1 271 ? -9.949 -10.166 32.866 1.00 97.19 271 GLU A N 1
ATOM 2138 C CA . GLU A 1 271 ? -9.786 -10.574 34.262 1.00 97.19 271 GLU A CA 1
ATOM 2139 C C . GLU A 1 271 ? -10.232 -9.489 35.237 1.00 97.19 271 GLU A C 1
ATOM 2141 O O . GLU A 1 271 ? -11.009 -9.778 36.145 1.00 97.19 271 GLU A O 1
ATOM 2146 N N . LYS A 1 272 ? -9.847 -8.227 35.009 1.00 97.94 272 LYS A N 1
ATOM 2147 C CA . LYS A 1 272 ? -10.335 -7.090 35.808 1.00 97.94 272 LYS A CA 1
ATOM 2148 C C . LYS A 1 272 ? -11.858 -6.993 35.779 1.00 97.94 272 LYS A C 1
ATOM 2150 O O . LYS A 1 272 ? -12.480 -6.791 36.818 1.00 97.94 272 LYS A O 1
ATOM 2155 N N . LEU A 1 273 ? -12.471 -7.177 34.608 1.00 97.12 273 LEU A N 1
ATOM 2156 C CA . LEU A 1 273 ? -13.929 -7.197 34.478 1.00 97.12 273 LEU A CA 1
ATOM 2157 C C . LEU A 1 273 ? -14.554 -8.384 35.222 1.00 97.12 273 LEU A C 1
ATOM 2159 O O . LEU A 1 273 ? -15.553 -8.201 35.915 1.00 97.12 273 LEU A O 1
ATOM 2163 N N . LYS A 1 274 ? -13.952 -9.577 35.139 1.00 98.12 274 LYS A N 1
ATOM 2164 C CA . LYS A 1 274 ? -14.395 -10.767 35.881 1.00 98.12 274 LYS A CA 1
ATOM 2165 C C . LYS A 1 274 ? -14.318 -10.538 37.393 1.00 98.12 274 LYS A C 1
ATOM 2167 O O . LYS A 1 274 ? -15.280 -10.818 38.100 1.00 98.12 274 LYS A O 1
ATOM 2172 N N . GLN A 1 275 ? -13.218 -9.973 37.888 1.00 97.69 275 GLN A N 1
ATOM 2173 C CA . GLN A 1 275 ? -13.047 -9.634 39.302 1.00 97.69 275 GLN A CA 1
ATOM 2174 C C . GLN A 1 275 ? -14.052 -8.570 39.761 1.00 97.69 275 GLN A C 1
ATOM 2176 O O . GLN A 1 275 ? -14.673 -8.731 40.808 1.00 97.69 275 GLN A O 1
ATOM 2181 N N . ALA A 1 276 ? -14.261 -7.511 38.973 1.00 97.25 276 ALA A N 1
ATOM 2182 C CA . ALA A 1 276 ? -15.246 -6.474 39.280 1.00 97.25 276 ALA A CA 1
ATOM 2183 C C . ALA A 1 276 ? -16.674 -7.039 39.328 1.00 97.25 276 ALA A C 1
ATOM 2185 O O . ALA A 1 276 ? -17.446 -6.697 40.222 1.00 97.25 276 ALA A O 1
ATOM 2186 N N . TYR A 1 277 ? -17.013 -7.945 38.406 1.00 98.06 277 TYR A N 1
ATOM 2187 C CA . TYR A 1 277 ? -18.296 -8.640 38.414 1.00 98.06 277 TYR A CA 1
ATOM 2188 C C . TYR A 1 277 ? -18.479 -9.482 39.681 1.00 98.06 277 TYR A C 1
ATOM 2190 O O . TYR A 1 277 ? -19.507 -9.362 40.346 1.00 98.06 277 TYR A O 1
ATOM 2198 N N . LEU A 1 278 ? -17.475 -10.282 40.055 1.00 98.25 278 LEU A N 1
ATOM 2199 C CA . LEU A 1 278 ? -17.519 -11.095 41.274 1.00 98.25 278 LEU A CA 1
ATOM 2200 C C . LEU A 1 278 ? -17.649 -10.230 42.535 1.00 98.25 278 LEU A C 1
ATOM 2202 O O . LEU A 1 278 ? -18.481 -10.524 43.389 1.00 98.25 278 LEU A O 1
ATOM 2206 N N . ARG A 1 279 ? -16.901 -9.122 42.629 1.00 97.56 279 ARG A N 1
ATOM 2207 C CA . ARG A 1 279 ? -17.028 -8.163 43.740 1.00 97.56 279 ARG A CA 1
ATOM 2208 C C . ARG A 1 279 ? -18.440 -7.591 43.838 1.00 97.56 279 ARG A C 1
ATOM 2210 O O . ARG A 1 279 ? -19.025 -7.613 44.915 1.00 97.56 279 ARG A O 1
ATOM 2217 N N . LYS A 1 280 ? -19.025 -7.182 42.709 1.00 97.69 280 LYS A N 1
ATOM 2218 C CA . LYS A 1 280 ? -20.397 -6.659 42.662 1.00 97.69 280 LYS A CA 1
ATOM 2219 C C . LYS A 1 280 ? -21.441 -7.699 43.090 1.00 97.69 280 LYS A C 1
ATOM 2221 O O . LYS A 1 280 ? -22.422 -7.343 43.736 1.00 97.69 280 LYS A O 1
ATOM 2226 N N . GLN A 1 281 ? -21.247 -8.975 42.747 1.00 97.00 281 GLN A N 1
ATOM 2227 C CA . GLN A 1 281 ? -22.124 -10.056 43.216 1.00 97.00 281 GLN A CA 1
ATOM 2228 C C . GLN A 1 281 ? -22.019 -10.251 44.733 1.00 97.00 281 GLN A C 1
ATOM 2230 O O . GLN A 1 281 ? -23.043 -10.357 45.404 1.00 97.00 281 GLN A O 1
ATOM 2235 N N . LEU A 1 282 ? -20.803 -10.230 45.287 1.00 97.19 282 LEU A N 1
ATOM 2236 C CA . LEU A 1 282 ? -20.596 -10.334 46.734 1.00 97.19 282 LEU A CA 1
ATOM 2237 C C . LEU A 1 282 ? -21.207 -9.153 47.495 1.00 97.19 282 LEU A C 1
ATOM 2239 O O . LEU A 1 282 ? -21.846 -9.358 48.522 1.00 97.19 282 LEU A O 1
ATOM 2243 N N . GLU A 1 283 ? -21.052 -7.927 46.995 1.00 96.12 283 GLU A N 1
ATOM 2244 C CA . GLU A 1 283 ? -21.688 -6.740 47.581 1.00 96.12 283 GLU A CA 1
ATOM 2245 C C . GLU A 1 283 ? -23.213 -6.839 47.548 1.00 96.12 283 GLU A C 1
ATOM 2247 O O . GLU A 1 283 ? -23.865 -6.533 48.543 1.00 96.12 283 GLU A O 1
ATOM 2252 N N . LYS A 1 284 ? -23.789 -7.339 46.447 1.00 97.31 284 LYS A N 1
ATOM 2253 C CA . LYS A 1 284 ? -25.235 -7.561 46.338 1.00 97.31 284 LYS A CA 1
ATOM 2254 C C . LYS A 1 284 ? -25.736 -8.567 47.378 1.00 97.31 284 LYS A C 1
ATOM 2256 O O . LYS A 1 284 ? -26.744 -8.299 48.024 1.00 97.31 284 LYS A O 1
ATOM 2261 N N . LEU A 1 285 ? -25.033 -9.687 47.564 1.00 96.69 285 LEU A N 1
ATOM 2262 C CA . LEU A 1 285 ? -25.384 -10.684 48.582 1.00 96.69 285 LEU A CA 1
ATOM 2263 C C . LEU A 1 285 ? -25.248 -10.119 50.003 1.00 96.69 285 LEU A C 1
ATOM 2265 O O . LEU A 1 285 ? -26.137 -10.321 50.825 1.00 96.69 285 LEU A O 1
ATOM 2269 N N . LYS A 1 286 ? -24.184 -9.354 50.287 1.00 96.38 286 LYS A N 1
ATOM 2270 C CA . LYS A 1 286 ? -24.010 -8.678 51.584 1.00 96.38 286 LYS A CA 1
ATOM 2271 C C . LYS A 1 286 ? -25.125 -7.669 51.860 1.00 96.38 286 LYS A C 1
ATOM 2273 O O . LYS A 1 286 ? -25.656 -7.654 52.966 1.00 96.38 286 LYS A O 1
ATOM 2278 N N . ALA A 1 287 ? -25.508 -6.867 50.867 1.00 95.50 287 ALA A N 1
ATOM 2279 C CA . ALA A 1 287 ? -26.602 -5.908 50.992 1.00 95.50 287 ALA A CA 1
ATOM 2280 C C . ALA A 1 287 ? -27.946 -6.610 51.249 1.00 95.50 287 ALA A C 1
ATOM 2282 O O . ALA A 1 287 ? -28.692 -6.192 52.127 1.00 95.50 287 ALA A O 1
ATOM 2283 N N . GLN A 1 288 ? -28.229 -7.715 50.549 1.00 95.19 288 GLN A N 1
ATOM 2284 C CA . GLN A 1 288 ? -29.426 -8.530 50.798 1.00 95.19 288 GLN A CA 1
ATOM 2285 C C . GLN A 1 288 ? -29.438 -9.119 52.214 1.00 95.19 288 GLN A C 1
ATOM 2287 O O . GLN A 1 288 ? -30.469 -9.104 52.876 1.00 95.19 288 GLN A O 1
ATOM 2292 N N . GLN A 1 289 ? -28.291 -9.594 52.704 1.00 94.62 289 GLN A N 1
ATOM 2293 C CA . GLN A 1 289 ? -28.177 -10.136 54.056 1.00 94.62 289 GLN A CA 1
ATOM 2294 C C . GLN A 1 289 ? -28.356 -9.054 55.134 1.00 94.62 289 GLN A C 1
ATOM 2296 O O . GLN A 1 289 ? -28.966 -9.317 56.166 1.00 94.62 289 GLN A O 1
ATOM 2301 N N . GLN A 1 290 ? -27.855 -7.837 54.902 1.00 92.38 290 GLN A N 1
ATOM 2302 C CA . GLN A 1 290 ? -28.089 -6.691 55.788 1.00 92.38 290 GLN A CA 1
ATOM 2303 C C . GLN A 1 290 ? -29.561 -6.268 55.793 1.00 92.38 290 GLN A C 1
ATOM 2305 O O . GLN A 1 290 ? -30.109 -6.031 56.864 1.00 92.38 290 GLN A O 1
ATOM 2310 N N . GLN A 1 291 ? -30.210 -6.234 54.625 1.00 91.44 291 GLN A N 1
ATOM 2311 C CA . GLN A 1 291 ? -31.643 -5.949 54.515 1.00 91.44 291 GLN A CA 1
ATOM 2312 C C . GLN A 1 291 ? -32.494 -7.002 55.234 1.00 91.44 291 GLN A C 1
ATOM 2314 O O . GLN A 1 291 ? -33.426 -6.634 55.937 1.00 91.44 291 GLN A O 1
ATOM 2319 N N . ALA A 1 292 ? -32.156 -8.290 55.112 1.00 90.50 292 ALA A N 1
ATOM 2320 C CA . ALA A 1 292 ? -32.846 -9.358 55.838 1.00 90.50 292 ALA A CA 1
ATOM 2321 C C . ALA A 1 292 ? -32.710 -9.193 57.361 1.00 90.50 292 ALA A C 1
ATOM 2323 O O . ALA A 1 292 ? -33.708 -9.239 58.066 1.00 90.50 292 ALA A O 1
ATOM 2324 N N . LYS A 1 293 ? -31.501 -8.893 57.860 1.00 89.19 293 LYS A N 1
ATOM 2325 C CA . LYS A 1 293 ? -31.282 -8.626 59.293 1.00 89.19 293 LYS A CA 1
ATOM 2326 C C . LYS A 1 293 ? -32.074 -7.419 59.800 1.00 89.19 293 LYS A C 1
ATOM 2328 O O . LYS A 1 293 ? -32.652 -7.494 60.872 1.00 89.19 293 LYS A O 1
ATOM 2333 N N . GLN A 1 294 ? -32.121 -6.328 59.033 1.00 84.25 294 GLN A N 1
ATOM 2334 C CA . GLN A 1 294 ? -32.917 -5.145 59.391 1.00 84.25 294 GLN A CA 1
ATOM 2335 C C . GLN A 1 294 ? -34.420 -5.458 59.427 1.00 84.25 294 GLN A C 1
ATOM 2337 O O . GLN A 1 294 ? -35.116 -4.998 60.321 1.00 84.25 294 GLN A O 1
ATOM 2342 N N . GLN A 1 295 ? -34.915 -6.280 58.495 1.00 80.19 295 GLN A N 1
ATOM 2343 C CA . GLN A 1 295 ? -36.315 -6.714 58.487 1.00 80.19 295 GLN A CA 1
ATOM 2344 C C . GLN A 1 295 ? -36.680 -7.652 59.642 1.00 80.19 295 GLN A C 1
ATOM 2346 O O . GLN A 1 295 ? -37.852 -7.697 60.014 1.00 80.19 295 GLN A O 1
ATOM 2351 N N . ASP A 1 296 ? -35.723 -8.417 60.168 1.00 79.69 296 ASP A N 1
ATOM 2352 C CA . ASP A 1 296 ? -35.935 -9.268 61.340 1.00 79.69 296 ASP A CA 1
ATOM 2353 C C . ASP A 1 296 ? -35.921 -8.443 62.643 1.00 79.69 296 ASP A C 1
ATOM 2355 O O . ASP A 1 296 ? -36.735 -8.692 63.529 1.00 79.69 296 ASP A O 1
ATOM 2359 N N . GLU A 1 297 ? -35.075 -7.410 62.741 1.00 75.00 297 GLU A N 1
ATOM 2360 C CA . GLU A 1 297 ? -35.036 -6.503 63.904 1.00 75.00 297 GLU A CA 1
ATOM 2361 C C . GLU A 1 297 ? -36.288 -5.608 63.995 1.00 75.00 297 GLU A C 1
ATOM 2363 O O . GLU A 1 297 ? -36.820 -5.435 65.083 1.00 75.00 297 GLU A O 1
ATOM 2368 N N . ASP A 1 298 ? -36.832 -5.120 62.871 1.00 72.31 298 ASP A N 1
ATOM 2369 C CA . ASP A 1 298 ? -38.078 -4.320 62.852 1.00 72.31 298 ASP A CA 1
ATOM 2370 C C . ASP A 1 298 ? -39.352 -5.140 63.169 1.00 72.31 298 ASP A C 1
ATOM 2372 O O . ASP A 1 298 ? -40.437 -4.578 63.334 1.00 72.31 298 ASP A O 1
ATOM 2376 N N . LYS A 1 299 ? -39.256 -6.476 63.206 1.00 63.69 299 LYS A N 1
ATOM 2377 C CA . LYS A 1 299 ? -40.376 -7.388 63.508 1.00 63.69 299 LYS A CA 1
ATOM 2378 C C . LYS A 1 299 ? -40.378 -7.917 64.944 1.00 63.69 299 LYS A C 1
ATOM 2380 O O . LYS A 1 299 ? -41.308 -8.651 65.287 1.00 63.69 299 LYS A O 1
ATOM 2385 N N . THR A 1 300 ? -39.364 -7.583 65.739 1.00 53.03 300 THR A N 1
ATOM 2386 C CA . THR A 1 300 ? -39.225 -8.012 67.140 1.00 53.03 300 THR A CA 1
ATOM 2387 C C . THR A 1 300 ? -39.592 -6.869 68.077 1.00 53.03 300 THR A C 1
ATOM 2389 O O . THR A 1 300 ? -40.243 -7.153 69.107 1.00 53.03 300 THR A O 1
#

Mean predicted aligned error: 24.88 Å

Solvent-accessible surface area (backbone atoms only — not comparable to full-atom values): 18734 Å² total; per-residue (Å²): 134,70,76,66,58,62,60,55,55,60,53,57,56,54,52,53,50,50,53,53,50,49,54,49,49,56,48,49,52,56,46,50,52,50,52,50,49,50,50,56,54,47,60,57,44,64,70,67,62,62,75,73,68,67,70,53,66,81,77,67,72,52,87,68,67,82,74,74,84,75,82,50,90,95,53,54,76,66,56,57,50,51,51,50,51,52,50,49,50,52,50,48,51,57,45,48,52,47,49,73,73,40,83,70,91,76,76,87,65,78,78,72,72,74,71,74,72,57,80,75,72,75,61,61,76,67,52,60,57,46,54,53,49,54,54,49,52,55,47,63,58,63,65,37,58,70,58,51,53,51,48,49,55,49,49,54,51,51,52,35,60,76,68,62,72,60,51,72,68,64,46,48,75,72,71,52,82,58,72,78,55,64,80,75,61,89,84,84,74,91,79,80,88,72,94,71,93,83,79,87,87,81,84,83,84,90,82,89,82,90,82,91,77,97,81,73,90,82,72,76,75,81,76,63,91,78,80,82,70,59,74,70,55,57,58,48,51,55,47,53,53,49,49,53,52,52,52,52,49,52,51,50,50,54,52,51,51,54,50,48,53,52,49,49,53,52,49,54,50,51,50,52,50,50,51,52,50,51,51,53,52,51,51,51,52,51,51,51,53,49,51,52,52,52,57,55,60,79,72,110

Radius of gyration: 50.66 Å; Cα contacts (8 Å, |Δi|>4): 16; chains: 1; bounding box: 156×70×125 Å

Foldseek 3Di:
DPVPVVVVVVVVVVVVVVVVVVVVVVVVVVVVVVVVVVVVVVVVVVVVPPPCPVPPPPPHPPPPDPPDDDDDPPADPVNVVVVVVVVVVVVVVVVVVVPVVPDDDDPDDDDDPPPPPPPPVPDDPVVVVVVVVVVVVVVVVVVCVVVVVVVVVVVVVVVCVVVVVDDPVNCCVPPPDPPVVVVPDPDDDDDPDDDDDDDDDDDDDDDDDDDDDDDPPPPPPPPPPPPVPDPVVVVVVVVVVVVVVVVVVVVVVVVVVVVVVVVVVVVVVVVVVVVVVVVVVVVVVVVVVVVVVVVVVVVD

Secondary structure (DSSP, 8-state):
--HHHHHHHHHHHHHHHHHHHHHHHHHHHHHHHHHHHHHHHHHHHHHH--------TTTTS---PPPP-PPPTT--HHHHHHHHHHHHHHHHHHHHHHHHHS-S---S-S--------TTTS--HHHHHHHHHHHHHHHHHHT-HHHHHHHHHHHHHHHHHHHT-S-HHHHHHHHS--HHHHTT--SSS-------------PPP--------TT-SS------TT--S-HHHHHHHHHHHHHHHHHHHHHHHHHHHHHHHHHHHHHHHHHHHHHHHHHHHHHHHHHHHHHHHHHHHTT-

Organism: Noccaea caerulescens (NCBI:txid107243)